Protein 2WX4 (pdb70)

InterPro domains:
  IPR010334 mRNA-decapping enzyme subunit 1 [PF06058] (7-120)
  IPR010334 mRNA-decapping enzyme subunit 1 [PTHR16290] (3-358)
  IPR011993 PH-like domain superfamily [G3DSA:2.30.29.30] (1-127)
  IPR031953 mRNA-decapping enzyme, C-terminal [PF16741] (327-364)

Foldseek 3Di:
DDDPVCPDCPHDVNCVVVCVVCVPPPCNVVVVVVVVVD/DPDDDPVRCVVVVVVCCVPVVVVVVVVVVVVVVVVCVVPVD/DDDVVVVDDDPVVVVVVVVVCCVPPPVVVVVVVVVVVCVVVVD/DQDPVNPDCPDPVNVVVVVVCCPPVPCNVVVVVVCVVVVVVVVVD/DVCVVDDDPVRVVVVVVCCLVPPVVVVVVVVVVVVVVVVVVVD/DPVVVVDDDPVVVVVVVVVCCVPVPVVVVVVVVVVVVVVVVVPPD
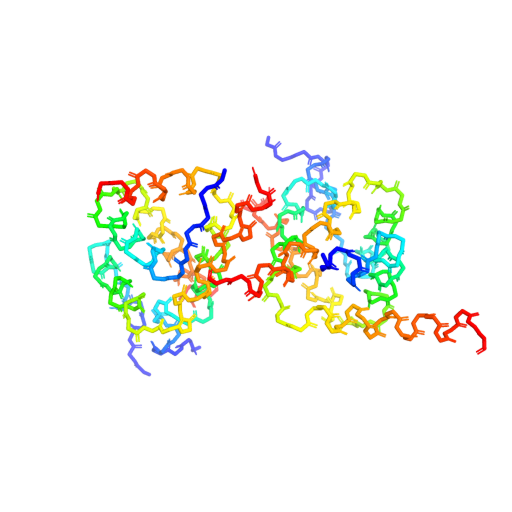
Organism: Drosophila melanogaster (NCBI:txid7227)

Radius of gyration: 19.61 Å; Cα contacts (8 Å, |Δi|>4): 240; chains: 6; bounding box: 45×50×54 Å

Nearest PDB structures (foldseek):
  2wx4-assembly1_A  TM=1.027E+00  e=1.084E-04  Drosophila melanogaster
  2wx4-assembly2_D  TM=9.823E-01  e=6.683E-04  Drosophila melanogaster
  2wx4-assembly2_D  TM=1.023E+00  e=8.448E-07  Drosophila melanogaster
  2wx4-assembly1_C  TM=1.024E+00  e=2.136E-06  Drosophila melanogaster

B-factor: mean 43.18, std 14.83, range [2.0, 128.58]

Solvent-accessible surface area: 14760 Å² total; per-residue (Å²): 111,37,130,116,58,55,10,97,6,49,21,110,53,0,12,98,27,0,3,74,33,2,6,34,21,160,98,3,20,57,58,0,30,130,7,86,132,124,160,117,70,5,48,43,87,57,0,28,104,1,0,20,86,8,4,100,90,34,170,130,3,6,77,97,0,25,158,20,1,69,92,3,2,47,79,34,38,144,150,124,87,130,28,33,117,66,80,43,81,46,107,84,0,27,138,28,0,14,138,26,3,94,93,28,180,122,1,10,54,80,0,2,46,0,2,4,4,4,23,56,53,111,92,67,125,115,66,50,15,101,6,48,27,92,41,0,15,61,10,0,15,30,15,8,21,58,18,186,93,5,25,85,50,0,64,134,4,80,116,54,8,41,67,91,135,156,199,182,49,72,129,121,22,18,73,58,100,54,0,21,100,1,0,14,54,7,5,94,84,42,175,147,3,8,80,94,0,25,140,12,2,64,92,2,2,46,92,39,42,181,138,130,32,39,115,57,72,50,81,36,110,89,0,20,140,28,0,13,141,31,3,87,84,34,178,116,3,10,56,72,0,15,107,2,2,31,33,11,22,31,10,103,120,83,143

GO terms:
  GO:0043186 P granule (C, IDA)
  GO:0045495 pole plasm (C, IDA)
  GO:0000932 P-body (C, IDA)
  GO:0005737 cytoplasm (C, IDA)
  GO:0010494 cytoplasmic stress granule (C, IDA)
  GO:0031087 deadenylation-independent decapping of nuclear-transcribed mRNA (P, IDA)
  GO:0061014 positive regulation of mRNA catabolic process (P, IDA)
  GO:0000956 nuclear-transcribed mRNA catabolic process (P, IMP)
  GO:0035195 miRNA-mediated post-transcriptional gene silencing (P, IMP)
  GO:0045451 pole plasm oskar mRNA localization (P, IMP)
  GO:0010603 regulation of cytoplasmic mRNA processing body assembly (P, IMP)
  GO:0000932 P-body (C, IPI)
  GO:0042802 identical protein binding (F, IPI)
  GO:0005515 protein binding (F, IPI)

Secondary structure (DSSP, 8-state):
---GGGGSTTSHHHHHHHHHHHHH-TTHHHHHHHHHH-/-----HHHHHHHHHHHHHH-HHHHHHHHHHHHHHHHHHH--/---GGGG---HHHHHHHHHHHHHH-HHHHHHHHHHHHHHHHH-/---GGGGSTTSHHHHHHHHHHHHH-TTHHHHHHHHHHHHHHHHT-/-HHHHS--HHHHHHHHHHHHHH-HHHHHHHHHHHHHHHHHHH-/--GGGGPPPHHHHHHHHHHHHHH-HHHHHHHHHHHHHHHHHHH--

Structure (mmCIF, N/CA/C/O backbone):
data_2WX4
#
_entry.id   2WX4
#
_cell.length_a   120.920
_cell.length_b   120.920
_cell.length_c   134.470
_cell.angle_alpha   90.00
_cell.angle_beta   90.00
_cell.angle_gamma   120.00
#
_symmetry.space_group_name_H-M   'P 61 2 2'
#
loop_
_entity.id
_entity.type
_entity.pdbx_description
1 polymer 'DECAPPING PROTEIN 1'
2 non-polymer 'SULFATE ION'
3 water water
#
loop_
_atom_site.group_PDB
_atom_site.id
_atom_site.type_symbol
_atom_site.label_atom_id
_atom_site.label_alt_id
_atom_site.label_comp_id
_atom_site.label_asym_id
_atom_site.label_entity_id
_atom_site.label_seq_id
_atom_site.pdbx_PDB_ins_code
_atom_site.Cartn_x
_atom_site.Cartn_y
_atom_site.Cartn_z
_atom_site.occupancy
_atom_site.B_iso_or_equiv
_atom_site.auth_seq_id
_atom_site.auth_comp_id
_atom_site.auth_asym_id
_atom_site.auth_atom_id
_atom_site.pdbx_PDB_model_num
ATOM 1 N N . GLY A 1 1 ? 8.273 -78.361 -7.063 1.00 71.76 321 GLY A N 1
ATOM 2 C CA . GLY A 1 1 ? 8.767 -78.129 -5.670 1.00 71.52 321 GLY A CA 1
ATOM 3 C C . GLY A 1 1 ? 9.140 -76.685 -5.324 1.00 71.26 321 GLY A C 1
ATOM 4 O O . GLY A 1 1 ? 10.316 -76.297 -5.441 1.00 71.46 321 GLY A O 1
ATOM 5 N N . PRO A 1 2 ? 8.143 -75.872 -4.906 1.00 70.67 322 PRO A N 1
ATOM 6 C CA . PRO A 1 2 ? 8.462 -74.617 -4.223 1.00 70.05 322 PRO A CA 1
ATOM 7 C C . PRO A 1 2 ? 9.138 -74.963 -2.901 1.00 69.36 322 PRO A C 1
ATOM 8 O O . PRO A 1 2 ? 8.804 -75.982 -2.298 1.00 69.62 322 PRO A O 1
ATOM 12 N N . HIS A 1 3 ? 10.084 -74.140 -2.459 1.00 68.43 323 HIS A N 1
ATOM 13 C CA . HIS A 1 3 ? 10.822 -74.416 -1.226 1.00 67.59 323 HIS A CA 1
ATOM 14 C C . HIS A 1 3 ? 10.169 -73.795 -0.016 1.00 66.03 323 HIS A C 1
ATOM 15 O O . HIS A 1 3 ? 9.437 -72.821 -0.128 1.00 65.75 323 HIS A O 1
ATOM 22 N N . MET A 1 4 ? 10.461 -74.353 1.148 1.00 64.39 324 MET A N 1
ATOM 23 C CA . MET A 1 4 ? 9.928 -73.835 2.394 1.00 63.16 324 MET A CA 1
ATOM 24 C C . MET A 1 4 ? 10.246 -72.342 2.529 1.00 61.60 324 MET A C 1
ATOM 25 O O . MET A 1 4 ? 9.457 -71.572 3.072 1.00 61.14 324 MET A O 1
ATOM 30 N N . ALA A 1 5 ? 11.403 -71.949 1.999 1.00 60.06 325 ALA A N 1
ATOM 31 C CA . ALA A 1 5 ? 11.884 -70.563 2.042 1.00 58.08 325 ALA A CA 1
ATOM 32 C C . ALA A 1 5 ? 11.125 -69.624 1.095 1.00 56.59 325 ALA A C 1
ATOM 33 O O . ALA A 1 5 ? 11.055 -68.409 1.343 1.00 56.33 325 ALA A O 1
ATOM 35 N N . ASP A 1 6 ? 10.565 -70.187 0.022 1.00 54.38 326 ASP A N 1
ATOM 36 C CA . ASP A 1 6 ? 9.802 -69.418 -0.963 1.00 52.52 326 ASP A CA 1
ATOM 37 C C . ASP A 1 6 ? 8.514 -68.807 -0.411 1.00 50.85 326 ASP A C 1
ATOM 38 O O . ASP A 1 6 ? 7.949 -67.904 -1.017 1.00 50.54 326 ASP A O 1
ATOM 43 N N . LEU A 1 7 ? 8.054 -69.305 0.732 1.00 48.79 327 LEU A N 1
ATOM 44 C CA . LEU A 1 7 ? 6.799 -68.858 1.319 1.00 46.94 327 LEU A CA 1
ATOM 45 C C . LEU A 1 7 ? 6.949 -67.821 2.435 1.00 45.92 327 LEU A C 1
ATOM 46 O O . LEU A 1 7 ? 5.971 -67.429 3.076 1.00 45.91 327 LEU A O 1
ATOM 51 N N . LEU A 1 8 ? 8.179 -67.377 2.648 1.00 44.60 328 LEU A N 1
ATOM 52 C CA . LEU A 1 8 ? 8.466 -66.292 3.556 1.00 43.56 328 LEU A CA 1
ATOM 53 C C . LEU A 1 8 ? 8.056 -64.983 2.916 1.00 43.18 328 LEU A C 1
ATOM 54 O O . LEU A 1 8 ? 8.281 -64.777 1.724 1.00 43.16 328 LEU A O 1
ATOM 59 N N . LEU A 1 9 ? 7.466 -64.096 3.711 1.00 42.50 329 LEU A N 1
ATOM 60 C CA . LEU A 1 9 ? 6.930 -62.824 3.215 1.00 42.11 329 LEU A CA 1
ATOM 61 C C . LEU A 1 9 ? 7.959 -61.937 2.522 1.00 41.87 329 LEU A C 1
ATOM 62 O O . LEU A 1 9 ? 7.593 -61.004 1.795 1.00 41.71 329 LEU A O 1
ATOM 67 N N . ASN A 1 10 ? 9.241 -62.208 2.767 1.00 41.35 330 ASN A N 1
ATOM 68 C CA . ASN A 1 10 ? 10.308 -61.380 2.218 1.00 40.88 330 ASN A CA 1
ATOM 69 C C . ASN A 1 10 ? 10.997 -62.005 1.011 1.00 40.81 330 ASN A C 1
ATOM 70 O O . ASN A 1 10 ? 11.990 -61.491 0.515 1.00 40.35 330 ASN A O 1
ATOM 75 N N . SER A 1 11 ? 10.445 -63.114 0.531 1.00 41.27 331 SER A N 1
ATOM 76 C CA . SER A 1 11 ? 10.916 -63.739 -0.699 1.00 41.67 331 SER A CA 1
ATOM 77 C C . SER A 1 11 ? 10.583 -62.847 -1.894 1.00 41.55 331 SER A C 1
ATOM 78 O O . SER A 1 11 ? 9.752 -61.936 -1.776 1.00 41.82 331 SER A O 1
ATOM 81 N N . THR A 1 12 ? 11.200 -63.131 -3.043 1.00 41.43 332 THR A N 1
ATOM 82 C CA . THR A 1 12 ? 10.979 -62.349 -4.271 1.00 41.27 332 THR A CA 1
ATOM 83 C C . THR A 1 12 ? 9.503 -62.164 -4.607 1.00 41.07 332 THR A C 1
ATOM 84 O O . THR A 1 12 ? 9.042 -61.034 -4.741 1.00 41.03 332 THR A O 1
ATOM 88 N N . GLN A 1 13 ? 8.768 -63.267 -4.742 1.00 41.15 333 GLN A N 1
ATOM 89 C CA . GLN A 1 13 ? 7.416 -63.182 -5.260 1.00 41.35 333 GLN A CA 1
ATOM 90 C C . GLN A 1 13 ? 6.559 -62.237 -4.435 1.00 40.21 333 GLN A C 1
ATOM 91 O O . GLN A 1 13 ? 5.767 -61.469 -4.993 1.00 40.19 333 GLN A O 1
ATOM 97 N N . PHE A 1 14 ? 6.719 -62.275 -3.115 1.00 38.88 334 PHE A N 1
ATOM 98 C CA . PHE A 1 14 ? 5.844 -61.476 -2.260 1.00 37.62 334 PHE A CA 1
ATOM 99 C C . PHE A 1 14 ? 6.188 -59.982 -2.240 1.00 37.12 334 PHE A C 1
ATOM 100 O O . PHE A 1 14 ? 5.299 -59.137 -2.356 1.00 36.89 334 PHE A O 1
ATOM 108 N N . VAL A 1 15 ? 7.476 -59.676 -2.115 1.00 36.16 335 VAL A N 1
ATOM 109 C CA . VAL A 1 15 ? 7.975 -58.316 -2.209 1.00 35.55 335 VAL A CA 1
ATOM 110 C C . VAL A 1 15 ? 7.451 -57.708 -3.505 1.00 35.03 335 VAL A C 1
ATOM 111 O O . VAL A 1 15 ? 6.903 -56.602 -3.539 1.00 34.81 335 VAL A O 1
ATOM 115 N N . GLN A 1 16 ? 7.573 -58.475 -4.568 1.00 34.67 336 GLN A N 1
ATOM 116 C CA . GLN A 1 16 ? 7.012 -58.089 -5.840 1.00 34.87 336 GLN A CA 1
ATOM 117 C C . GLN A 1 16 ? 5.502 -57.813 -5.746 1.00 33.67 336 GLN A C 1
ATOM 118 O O . GLN A 1 16 ? 5.003 -56.813 -6.270 1.00 33.77 336 GLN A O 1
ATOM 124 N N . ALA A 1 17 ? 4.792 -58.698 -5.059 1.00 32.19 337 ALA A N 1
ATOM 125 C CA . ALA A 1 17 ? 3.358 -58.585 -4.919 1.00 31.05 337 ALA A CA 1
ATOM 126 C C . ALA A 1 17 ? 2.977 -57.337 -4.126 1.00 30.35 337 ALA A C 1
ATOM 127 O O . ALA A 1 17 ? 2.077 -56.596 -4.519 1.00 29.66 337 ALA A O 1
ATOM 129 N N . PHE A 1 18 ? 3.682 -57.125 -3.015 1.00 29.89 338 PHE A N 1
ATOM 130 C CA . PHE A 1 18 ? 3.461 -55.993 -2.138 1.00 29.75 338 PHE A CA 1
ATOM 131 C C . PHE A 1 18 ? 3.881 -54.685 -2.795 1.00 30.07 338 PHE A C 1
ATOM 132 O O . PHE A 1 18 ? 3.092 -53.717 -2.828 1.00 29.99 338 PHE A O 1
ATOM 140 N N . THR A 1 19 ? 5.117 -54.628 -3.300 1.00 29.44 339 THR A N 1
ATOM 141 C CA . THR A 1 19 ? 5.555 -53.360 -3.894 1.00 29.35 339 THR A CA 1
ATOM 142 C C . THR A 1 19 ? 4.621 -52.990 -5.043 1.00 29.76 339 THR A C 1
ATOM 143 O O . THR A 1 19 ? 4.239 -51.840 -5.186 1.00 29.22 339 THR A O 1
ATOM 147 N N . TYR A 1 20 ? 4.217 -53.975 -5.831 1.00 30.58 340 TYR A N 1
ATOM 148 C CA . TYR A 1 20 ? 3.288 -53.670 -6.895 1.00 32.25 340 TYR A CA 1
ATOM 149 C C . TYR A 1 20 ? 2.026 -53.039 -6.278 1.00 33.09 340 TYR A C 1
ATOM 150 O O . TYR A 1 20 ? 1.572 -51.973 -6.714 1.00 32.76 340 TYR A O 1
ATOM 159 N N . LEU A 1 21 ? 1.500 -53.690 -5.242 1.00 34.14 341 LEU A N 1
ATOM 160 C CA . LEU A 1 21 ? 0.306 -53.231 -4.569 1.00 35.18 341 LEU A CA 1
ATOM 161 C C . LEU A 1 21 ? 0.472 -51.788 -4.084 1.00 36.42 341 LEU A C 1
ATOM 162 O O . LEU A 1 21 ? -0.296 -50.913 -4.461 1.00 36.85 341 LEU A O 1
ATOM 167 N N . ILE A 1 22 ? 1.501 -51.546 -3.281 1.00 37.76 342 ILE A N 1
ATOM 168 C CA . ILE A 1 22 ? 1.765 -50.230 -2.705 1.00 39.11 342 ILE A CA 1
ATOM 169 C C . ILE A 1 22 ? 1.928 -49.184 -3.792 1.00 40.47 342 ILE A C 1
ATOM 170 O O . ILE A 1 22 ? 1.237 -48.172 -3.798 1.00 41.06 342 ILE A O 1
ATOM 175 N N . GLN A 1 23 ? 2.830 -49.450 -4.723 1.00 42.20 343 GLN A N 1
ATOM 176 C CA . GLN A 1 23 ? 3.120 -48.532 -5.824 1.00 43.78 343 GLN A CA 1
ATOM 177 C C . GLN A 1 23 ? 1.900 -48.103 -6.635 1.00 45.26 343 GLN A C 1
ATOM 178 O O . GLN A 1 23 ? 1.901 -47.023 -7.214 1.00 45.00 343 GLN A O 1
ATOM 184 N N . ASN A 1 24 ? 0.874 -48.949 -6.663 1.00 47.57 344 ASN A N 1
ATOM 185 C CA . ASN A 1 24 ? -0.288 -48.733 -7.511 1.00 50.31 344 ASN A CA 1
ATOM 186 C C . ASN A 1 24 ? -1.581 -48.354 -6.796 1.00 52.17 344 ASN A C 1
ATOM 187 O O . ASN A 1 24 ? -2.502 -47.837 -7.420 1.00 52.26 344 ASN A O 1
ATOM 192 N N . ASP A 1 25 ? -1.656 -48.614 -5.495 1.00 54.76 345 ASP A N 1
ATOM 193 C CA . ASP A 1 25 ? -2.830 -48.243 -4.698 1.00 57.33 345 ASP A CA 1
ATOM 194 C C . ASP A 1 25 ? -2.831 -46.739 -4.389 1.00 58.54 345 ASP A C 1
ATOM 195 O O . ASP A 1 25 ? -2.073 -46.261 -3.547 1.00 58.39 345 ASP A O 1
ATOM 200 N N . LYS A 1 26 ? -3.694 -46.010 -5.100 1.00 60.68 346 LYS A N 1
ATOM 201 C CA . LYS A 1 26 ? -3.766 -44.534 -5.042 1.00 62.84 346 LYS A CA 1
ATOM 202 C C . LYS A 1 26 ? -3.953 -43.987 -3.634 1.00 63.60 346 LYS A C 1
ATOM 203 O O . LYS A 1 26 ? -3.332 -43.000 -3.255 1.00 63.99 346 LYS A O 1
ATOM 209 N N . GLU A 1 27 ? -4.805 -44.646 -2.862 1.00 64.70 347 GLU A N 1
ATOM 210 C CA . GLU A 1 27 ? -5.104 -44.205 -1.517 1.00 65.62 347 GLU A CA 1
ATOM 211 C C . GLU A 1 27 ? -4.007 -44.512 -0.500 1.00 65.59 347 GLU A C 1
ATOM 212 O O . GLU A 1 27 ? -3.957 -43.887 0.562 1.00 65.77 347 GLU A O 1
ATOM 218 N N . PHE A 1 28 ? -3.127 -45.454 -0.830 1.00 65.52 348 PHE A N 1
ATOM 219 C CA . PHE A 1 28 ? -2.110 -45.926 0.110 1.00 65.34 348 PHE A CA 1
ATOM 220 C C . PHE A 1 28 ? -1.333 -44.828 0.824 1.00 65.85 348 PHE A C 1
ATOM 221 O O . PHE A 1 28 ? -1.165 -44.895 2.039 1.00 65.96 348 PHE A O 1
ATOM 229 N N . ALA A 1 29 ? -0.839 -43.842 0.072 1.00 66.31 349 ALA A N 1
ATOM 230 C CA . ALA A 1 29 ? 0.014 -42.789 0.637 1.00 66.70 349 ALA A CA 1
ATOM 231 C C . ALA A 1 29 ? -0.722 -41.896 1.629 1.00 67.07 349 ALA A C 1
ATOM 232 O O . ALA A 1 29 ? -0.162 -41.519 2.658 1.00 67.17 349 ALA A O 1
ATOM 234 N N . ASN A 1 30 ? -1.973 -41.561 1.322 1.00 67.43 350 ASN A N 1
ATOM 235 C CA . ASN A 1 30 ? -2.795 -40.802 2.258 1.00 67.93 350 ASN A CA 1
ATOM 236 C C . ASN A 1 30 ? -2.957 -41.608 3.534 1.00 67.85 350 ASN A C 1
ATOM 237 O O . ASN A 1 30 ? -2.557 -41.156 4.610 1.00 68.04 350 ASN A O 1
ATOM 242 N N . LYS A 1 31 ? -3.498 -42.820 3.394 1.00 67.76 351 LYS A N 1
ATOM 243 C CA . LYS A 1 31 ? -3.594 -43.776 4.499 1.00 67.58 351 LYS A CA 1
ATOM 244 C C . LYS A 1 31 ? -2.295 -43.839 5.292 1.00 67.50 351 LYS A C 1
ATOM 245 O O . LYS A 1 31 ? -2.315 -44.005 6.499 1.00 67.67 351 LYS A O 1
ATOM 251 N N . LEU A 1 32 ? -1.168 -43.677 4.617 1.00 67.58 352 LEU A N 1
ATOM 252 C CA . LEU A 1 32 ? 0.116 -43.817 5.277 1.00 67.94 352 LEU A CA 1
ATOM 253 C C . LEU A 1 32 ? 0.527 -42.569 6.050 1.00 68.59 352 LEU A C 1
ATOM 254 O O . LEU A 1 32 ? 1.046 -42.672 7.164 1.00 68.30 352 LEU A O 1
ATOM 259 N N . HIS A 1 33 ? 0.305 -41.403 5.445 1.00 69.69 353 HIS A N 1
ATOM 260 C CA . HIS A 1 33 ? 0.605 -40.117 6.070 1.00 70.68 353 HIS A CA 1
ATOM 261 C C . HIS A 1 33 ? -0.310 -39.870 7.263 1.00 71.70 353 HIS A C 1
ATOM 262 O O . HIS A 1 33 ? 0.166 -39.588 8.371 1.00 71.62 353 HIS A O 1
ATOM 269 N N . LYS A 1 34 ? -1.619 -40.010 7.036 1.00 72.99 354 LYS A N 1
ATOM 270 C CA . LYS A 1 34 ? -2.624 -39.945 8.103 1.00 74.34 354 LYS A CA 1
ATOM 271 C C . LYS A 1 34 ? -2.277 -40.839 9.294 1.00 74.92 354 LYS A C 1
ATOM 272 O O . LYS A 1 34 ? -2.773 -40.623 10.404 1.00 75.46 354 LYS A O 1
ATOM 278 N N . ALA A 1 35 ? -1.418 -41.828 9.066 1.00 75.32 355 ALA A N 1
ATOM 279 C CA . ALA A 1 35 ? -1.065 -42.788 10.099 1.00 75.91 355 ALA A CA 1
ATOM 280 C C . ALA A 1 35 ? 0.224 -42.432 10.826 1.00 76.49 355 ALA A C 1
ATOM 281 O O . ALA A 1 35 ? 0.543 -43.030 11.857 1.00 76.60 355 ALA A O 1
ATOM 283 N N . TYR A 1 36 ? 0.972 -41.472 10.288 1.00 77.10 356 TYR A N 1
ATOM 284 C CA . TYR A 1 36 ? 2.180 -40.992 10.963 1.00 77.62 356 TYR A CA 1
ATOM 285 C C . TYR A 1 36 ? 1.739 -40.064 12.091 1.00 77.82 356 TYR A C 1
ATOM 286 O O . TYR A 1 36 ? 2.214 -40.185 13.230 1.00 77.66 356 TYR A O 1
ATOM 295 N N . LEU A 1 37 ? 0.810 -39.163 11.749 1.00 78.01 357 LEU A N 1
ATOM 296 C CA . LEU A 1 37 ? 0.090 -38.313 12.699 1.00 78.11 357 LEU A CA 1
ATOM 297 C C . LEU A 1 37 ? -0.384 -39.086 13.943 1.00 78.20 357 LEU A C 1
ATOM 298 O O . LEU A 1 37 ? -0.078 -38.688 15.066 1.00 78.13 357 LEU A O 1
ATOM 303 N N . ASN A 1 38 ? -1.107 -40.192 13.729 1.00 78.29 358 ASN A N 1
ATOM 304 C CA . ASN A 1 38 ? -1.674 -41.012 14.820 1.00 78.31 358 ASN A CA 1
ATOM 305 C C . ASN A 1 38 ? -0.848 -42.260 15.175 1.00 77.99 358 ASN A C 1
ATOM 306 O O . ASN A 1 38 ? 0.333 -42.174 15.520 1.00 77.66 358 ASN A O 1
ATOM 311 N N . ASP B 1 6 ? 3.188 -32.421 -0.523 1.00 77.33 326 ASP B N 1
ATOM 312 C CA . ASP B 1 6 ? 3.778 -33.779 -0.354 1.00 77.37 326 ASP B CA 1
ATOM 313 C C . ASP B 1 6 ? 4.703 -33.833 0.863 1.00 76.92 326 ASP B C 1
ATOM 314 O O . ASP B 1 6 ? 5.673 -33.065 0.943 1.00 77.17 326 ASP B O 1
ATOM 319 N N . LEU B 1 7 ? 4.407 -34.724 1.813 1.00 75.88 327 LEU B N 1
ATOM 320 C CA . LEU B 1 7 ? 5.308 -34.904 2.955 1.00 74.64 327 LEU B CA 1
ATOM 321 C C . LEU B 1 7 ? 6.563 -35.671 2.512 1.00 73.51 327 LEU B C 1
ATOM 322 O O . LEU B 1 7 ? 7.675 -35.128 2.568 1.00 73.56 327 LEU B O 1
ATOM 327 N N . LEU B 1 8 ? 6.361 -36.906 2.038 1.00 71.72 328 LEU B N 1
ATOM 328 C CA . LEU B 1 8 ? 7.446 -37.827 1.659 1.00 69.91 328 LEU B CA 1
ATOM 329 C C . LEU B 1 8 ? 8.319 -38.302 2.830 1.00 68.25 328 LEU B C 1
ATOM 330 O O . LEU B 1 8 ? 9.448 -37.813 3.035 1.00 67.98 328 LEU B O 1
ATOM 335 N N . LEU B 1 9 ? 7.796 -39.293 3.561 1.00 66.31 329 LEU B N 1
ATOM 336 C CA . LEU B 1 9 ? 8.493 -39.869 4.708 1.00 64.78 329 LEU B CA 1
ATOM 337 C C . LEU B 1 9 ? 9.856 -40.454 4.365 1.00 63.59 329 LEU B C 1
ATOM 338 O O . LEU B 1 9 ? 10.070 -40.906 3.249 1.00 63.65 329 LEU B O 1
ATOM 343 N N . ASN B 1 10 ? 10.780 -40.447 5.319 1.00 62.04 330 ASN B N 1
ATOM 344 C CA . ASN B 1 10 ? 11.994 -41.235 5.147 1.00 61.08 330 ASN B CA 1
ATOM 345 C C . ASN B 1 10 ? 11.801 -42.654 5.683 1.00 60.15 330 ASN B C 1
ATOM 346 O O . ASN B 1 10 ? 10.782 -42.939 6.300 1.00 59.59 330 ASN B O 1
ATOM 351 N N . SER B 1 11 ? 12.784 -43.529 5.458 1.00 59.35 331 SER B N 1
ATOM 352 C CA . SER B 1 11 ? 12.636 -44.966 5.753 1.00 58.72 331 SER B CA 1
ATOM 353 C C . SER B 1 11 ? 12.456 -45.288 7.233 1.00 58.04 331 SER B C 1
ATOM 354 O O . SER B 1 11 ? 11.796 -46.262 7.586 1.00 58.12 331 SER B O 1
ATOM 357 N N . THR B 1 12 ? 13.030 -44.462 8.094 1.00 57.12 332 THR B N 1
ATOM 358 C CA . THR B 1 12 ? 12.676 -44.505 9.503 1.00 56.02 332 THR B CA 1
ATOM 359 C C . THR B 1 12 ? 11.195 -44.130 9.735 1.00 54.87 332 THR B C 1
ATOM 360 O O . THR B 1 12 ? 10.460 -44.855 10.407 1.00 54.63 332 THR B O 1
ATOM 364 N N . GLN B 1 13 ? 10.752 -43.021 9.155 1.00 53.50 333 GLN B N 1
ATOM 365 C CA . GLN B 1 13 ? 9.370 -42.576 9.363 1.00 52.28 333 GLN B CA 1
ATOM 366 C C . GLN B 1 13 ? 8.351 -43.536 8.746 1.00 50.90 333 GLN B C 1
ATOM 367 O O . GLN B 1 13 ? 7.293 -43.779 9.325 1.00 50.95 333 GLN B O 1
ATOM 373 N N . PHE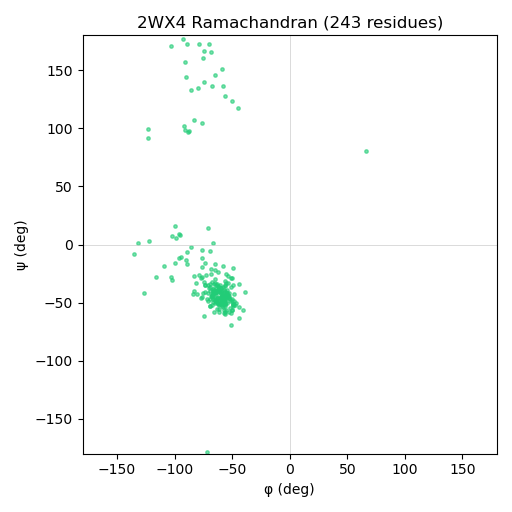 B 1 14 ? 8.694 -44.070 7.572 1.00 49.18 334 PHE B N 1
ATOM 374 C CA . PHE B 1 14 ? 7.861 -45.007 6.816 1.00 46.74 334 PHE B CA 1
ATOM 375 C C . PHE B 1 14 ? 7.638 -46.308 7.591 1.00 46.34 334 PHE B C 1
ATOM 376 O O . PHE B 1 14 ? 6.509 -46.783 7.665 1.00 46.00 334 PHE B O 1
ATOM 384 N N . VAL B 1 15 ? 8.695 -46.875 8.175 1.00 45.72 335 VAL B N 1
ATOM 385 C CA . VAL B 1 15 ? 8.545 -48.123 8.926 1.00 45.42 335 VAL B CA 1
ATOM 386 C C . VAL B 1 15 ? 7.540 -47.935 10.047 1.00 45.96 335 VAL B C 1
ATOM 387 O O . VAL B 1 15 ? 6.617 -48.727 10.183 1.00 46.45 335 VAL B O 1
ATOM 391 N N . GLN B 1 16 ? 7.698 -46.856 10.811 1.00 46.66 336 GLN B N 1
ATOM 392 C CA . GLN B 1 16 ? 6.794 -46.518 11.903 1.00 47.04 336 GLN B CA 1
ATOM 393 C C . GLN B 1 16 ? 5.371 -46.371 11.415 1.00 46.27 336 GLN B C 1
ATOM 394 O O . GLN B 1 16 ? 4.451 -46.920 12.017 1.00 46.66 336 GLN B O 1
ATOM 400 N N . ALA B 1 17 ? 5.188 -45.620 10.336 1.00 45.48 337 ALA B N 1
ATOM 401 C CA . ALA B 1 17 ? 3.858 -45.409 9.781 1.00 45.00 337 ALA B CA 1
ATOM 402 C C . ALA B 1 17 ? 3.262 -46.719 9.278 1.00 44.73 337 ALA B C 1
ATOM 403 O O . ALA B 1 17 ? 2.088 -47.006 9.545 1.00 44.94 337 ALA B O 1
ATOM 405 N N . PHE B 1 18 ? 4.071 -47.517 8.579 1.00 44.11 338 PHE B N 1
ATOM 406 C CA . PHE B 1 18 ? 3.586 -48.750 7.966 1.00 43.67 338 PHE B CA 1
ATOM 407 C C . PHE B 1 18 ? 3.196 -49.715 9.077 1.00 43.96 338 PHE B C 1
ATOM 408 O O . PHE B 1 18 ? 2.079 -50.255 9.067 1.00 43.64 338 PHE B O 1
ATOM 416 N N . THR B 1 19 ? 4.105 -49.899 10.042 1.00 43.93 339 THR B N 1
ATOM 417 C CA . THR B 1 19 ? 3.840 -50.726 11.212 1.00 44.34 339 THR B CA 1
ATOM 418 C C . THR B 1 19 ? 2.530 -50.331 11.851 1.00 44.91 339 THR B C 1
ATOM 419 O O . THR B 1 19 ? 1.716 -51.193 12.186 1.00 45.22 339 THR B O 1
ATOM 423 N N . TYR B 1 20 ? 2.326 -49.027 12.028 1.00 45.37 340 TYR B N 1
ATOM 424 C CA . TYR B 1 20 ? 1.095 -48.571 12.632 1.00 45.69 340 TYR B CA 1
ATOM 425 C C . TYR B 1 20 ? -0.081 -48.901 11.732 1.00 45.48 340 TYR B C 1
ATOM 426 O O . TYR B 1 20 ? -1.034 -49.516 12.189 1.00 45.73 340 TYR B O 1
ATOM 435 N N . LEU B 1 21 ? 0.007 -48.545 10.453 1.00 45.62 341 LEU B N 1
ATOM 436 C CA . LEU B 1 21 ? -1.082 -48.799 9.500 1.00 45.67 341 LEU B CA 1
ATOM 437 C C . LEU B 1 21 ? -1.576 -50.252 9.545 1.00 45.93 341 LEU B C 1
ATOM 438 O O . LEU B 1 21 ? -2.757 -50.516 9.796 1.00 45.77 341 LEU B O 1
ATOM 443 N N . ILE B 1 22 ? -0.652 -51.185 9.336 1.00 46.25 342 ILE B N 1
ATOM 444 C CA . ILE B 1 22 ? -0.983 -52.591 9.164 1.00 46.62 342 ILE B CA 1
ATOM 445 C C . ILE B 1 22 ? -1.583 -53.162 10.436 1.00 47.45 342 ILE B C 1
ATOM 446 O O . ILE B 1 22 ? -2.300 -54.165 10.405 1.00 47.34 342 ILE B O 1
ATOM 451 N N . GLN B 1 23 ? -1.306 -52.504 11.556 1.00 48.44 343 GLN B N 1
ATOM 452 C CA . GLN B 1 23 ? -1.806 -52.972 12.839 1.00 49.43 343 GLN B CA 1
ATOM 453 C C . GLN B 1 23 ? -3.162 -52.407 13.223 1.00 50.06 343 GLN B C 1
ATOM 454 O O . GLN B 1 23 ? -3.800 -52.922 14.130 1.00 50.22 343 GLN B O 1
ATOM 460 N N . ASN B 1 24 ? -3.614 -51.377 12.518 1.00 50.82 344 ASN B N 1
ATOM 461 C CA . ASN B 1 24 ? -4.795 -50.654 12.937 1.00 51.88 344 ASN B CA 1
ATOM 462 C C . ASN B 1 24 ? -5.860 -50.534 11.870 1.00 52.59 344 ASN B C 1
ATOM 463 O O . ASN B 1 24 ? -7.048 -50.651 12.152 1.00 53.15 344 ASN B O 1
ATOM 468 N N . ASP B 1 25 ? -5.437 -50.269 10.642 1.00 53.39 345 ASP B N 1
ATOM 469 C CA . ASP B 1 25 ? -6.357 -50.230 9.522 1.00 53.69 345 ASP B CA 1
ATOM 470 C C . ASP B 1 25 ? -6.560 -51.665 9.030 1.00 54.18 345 ASP B C 1
ATOM 471 O O . ASP B 1 25 ? -5.660 -52.264 8.429 1.00 53.86 345 ASP B O 1
ATOM 476 N N . LYS B 1 26 ? -7.733 -52.224 9.314 1.00 54.94 346 LYS B N 1
ATOM 477 C CA . LYS B 1 26 ? -8.015 -53.612 8.933 1.00 55.83 346 LYS B CA 1
ATOM 478 C C . LYS B 1 26 ? -8.247 -53.771 7.438 1.00 55.46 346 LYS B C 1
ATOM 479 O O . LYS B 1 26 ? -7.871 -54.785 6.854 1.00 55.36 346 LYS B O 1
ATOM 485 N N . GLU B 1 27 ? -8.868 -52.765 6.829 1.00 55.18 347 GLU B N 1
ATOM 486 C CA . GLU B 1 27 ? -9.080 -52.746 5.385 1.00 55.07 347 GLU B CA 1
ATOM 487 C C . GLU B 1 27 ? -7.746 -52.930 4.641 1.00 54.03 347 GLU B C 1
ATOM 488 O O . GLU B 1 27 ? -7.630 -53.805 3.769 1.00 54.15 347 GLU B O 1
ATOM 494 N N . PHE B 1 28 ? -6.742 -52.136 5.015 1.00 52.51 348 PHE B N 1
ATOM 495 C CA . PHE B 1 28 ? -5.420 -52.212 4.390 1.00 51.02 348 PHE B CA 1
ATOM 496 C C . PHE B 1 28 ? -4.648 -53.512 4.665 1.00 49.69 348 PHE B C 1
ATOM 497 O O . PHE B 1 28 ? -4.045 -54.076 3.758 1.00 49.61 348 PHE B O 1
ATOM 505 N N . ALA B 1 29 ? -4.655 -53.974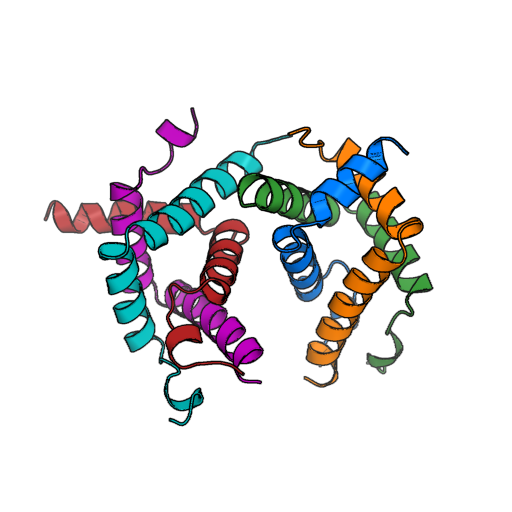 5.910 1.00 47.95 349 ALA B N 1
ATOM 506 C CA . ALA B 1 29 ? -3.997 -55.220 6.251 1.00 46.33 349 ALA B CA 1
ATOM 507 C C . ALA B 1 29 ? -4.542 -56.359 5.407 1.00 45.63 349 ALA B C 1
ATOM 508 O O . ALA B 1 29 ? -3.785 -57.211 4.929 1.00 45.61 349 ALA B O 1
ATOM 510 N N . ASN B 1 30 ? -5.859 -56.365 5.208 1.00 44.63 350 ASN B N 1
ATOM 511 C CA . ASN B 1 30 ? -6.509 -57.456 4.485 1.00 43.42 350 ASN B CA 1
ATOM 512 C C . ASN B 1 30 ? -6.161 -57.402 3.009 1.00 42.31 350 ASN B C 1
ATOM 513 O O . ASN B 1 30 ? -5.986 -58.435 2.361 1.00 41.95 350 ASN B O 1
ATOM 518 N N . LYS B 1 31 ? -6.018 -56.182 2.502 1.00 41.03 351 LYS B N 1
ATOM 519 C CA . LYS B 1 31 ? -5.588 -55.956 1.134 1.00 39.93 351 LYS B CA 1
ATOM 520 C C . LYS B 1 31 ? -4.217 -56.596 0.914 1.00 38.94 351 LYS B C 1
ATOM 521 O O . LYS B 1 31 ? -4.047 -57.392 -0.001 1.00 38.73 351 LYS B O 1
ATOM 527 N N . LEU B 1 32 ? -3.253 -56.269 1.772 1.00 37.63 352 LEU B N 1
ATOM 528 C CA . LEU B 1 32 ? -1.965 -56.928 1.753 1.00 36.44 352 LEU B CA 1
ATOM 529 C C . LEU B 1 32 ? -2.098 -58.437 1.924 1.00 35.66 352 LEU B C 1
ATOM 530 O O . LEU B 1 32 ? -1.378 -59.208 1.286 1.00 35.59 352 LEU B O 1
ATOM 535 N N . HIS B 1 33 ? -3.011 -58.865 2.787 1.00 34.47 353 HIS B N 1
ATOM 536 C CA . HIS B 1 33 ? -3.167 -60.290 3.038 1.00 33.33 353 HIS B CA 1
ATOM 537 C C . HIS B 1 33 ? -3.682 -61.024 1.803 1.00 32.79 353 HIS B C 1
ATOM 538 O O . HIS B 1 33 ? -3.228 -62.120 1.503 1.00 32.17 353 HIS B O 1
ATOM 545 N N . LYS B 1 34 ? -4.621 -60.406 1.090 1.00 32.59 354 LYS B N 1
ATOM 546 C CA . LYS B 1 34 ? -5.115 -60.926 -0.190 1.00 32.79 354 LYS B CA 1
ATOM 547 C C . LYS B 1 34 ? -3.990 -60.994 -1.238 1.00 32.05 354 LYS B C 1
ATOM 548 O O . LYS B 1 34 ? -3.785 -62.044 -1.852 1.00 32.14 354 LYS B O 1
ATOM 554 N N . ALA B 1 35 ? -3.250 -59.895 -1.417 1.00 31.14 355 ALA B N 1
ATOM 555 C CA . ALA B 1 35 ? -2.012 -59.921 -2.199 1.00 30.71 355 ALA B CA 1
ATOM 556 C C . ALA B 1 35 ? -1.226 -61.191 -1.895 1.00 30.79 355 ALA B C 1
ATOM 557 O O . ALA B 1 35 ? -0.926 -61.965 -2.798 1.00 31.00 355 ALA B O 1
ATOM 559 N N . TYR B 1 36 ? -0.928 -61.399 -0.614 1.00 31.19 356 TYR B N 1
ATOM 560 C CA . TYR B 1 36 ? -0.185 -62.564 -0.119 1.00 31.67 356 TYR B CA 1
ATOM 561 C C . TYR B 1 36 ? -0.817 -63.914 -0.475 1.00 32.30 356 TYR B C 1
ATOM 562 O O . TYR B 1 36 ? -0.135 -64.808 -0.942 1.00 32.04 356 TYR B O 1
ATOM 571 N N . LEU B 1 37 ? -2.116 -64.059 -0.236 1.00 33.59 357 LEU B N 1
ATOM 572 C CA . LEU B 1 37 ? -2.838 -65.280 -0.605 1.00 34.53 357 LEU B CA 1
ATOM 573 C C . LEU B 1 37 ? -2.740 -65.567 -2.087 1.00 35.28 357 LEU B C 1
ATOM 574 O O . LEU B 1 37 ? -2.512 -66.708 -2.495 1.00 35.30 357 LEU B O 1
ATOM 579 N N . ASN B 1 38 ? -2.917 -64.521 -2.889 1.00 36.32 358 ASN B N 1
ATOM 580 C CA . ASN B 1 38 ? -2.815 -64.662 -4.322 1.00 37.43 358 ASN B CA 1
ATOM 581 C C . ASN B 1 38 ? -1.435 -65.152 -4.757 1.00 37.22 358 ASN B C 1
ATOM 582 O O . ASN B 1 38 ? -1.326 -66.005 -5.626 1.00 37.18 358 ASN B O 1
ATOM 587 N N . GLY B 1 39 ? -0.389 -64.620 -4.132 1.00 37.25 359 GLY B N 1
ATOM 588 C CA . GLY B 1 39 ? 0.966 -65.069 -4.380 1.00 37.26 359 GLY B CA 1
ATOM 589 C C . GLY B 1 39 ? 1.101 -66.524 -4.009 1.00 37.70 359 GLY B C 1
ATOM 590 O O . GLY B 1 39 ? 1.617 -67.323 -4.796 1.00 38.34 359 GLY B O 1
ATOM 591 N N . CYS B 1 40 ? 0.625 -66.860 -2.809 1.00 37.69 360 CYS B N 1
ATOM 592 C CA . CYS B 1 40 ? 0.582 -68.237 -2.297 1.00 37.46 360 CYS B CA 1
ATOM 593 C C . CYS B 1 40 ? -0.105 -69.200 -3.252 1.00 38.02 360 CYS B C 1
ATOM 594 O O . CYS B 1 40 ? 0.400 -70.307 -3.491 1.00 37.81 360 CYS B O 1
ATOM 597 N N . SER B 1 41 ? -1.243 -68.767 -3.800 1.00 38.47 361 SER B N 1
ATOM 598 C CA . SER B 1 41 ? -2.009 -69.588 -4.715 1.00 39.41 361 SER B CA 1
ATOM 599 C C . SER B 1 41 ? -1.181 -69.960 -5.932 1.00 40.22 361 SER B C 1
ATOM 600 O O . SER B 1 41 ? -1.092 -71.141 -6.276 1.00 39.91 361 SER B O 1
ATOM 603 N N . ASN B 1 42 ? -0.555 -68.956 -6.552 1.00 41.41 362 ASN B N 1
ATOM 604 C CA . ASN B 1 42 ? 0.290 -69.177 -7.723 1.00 42.84 362 ASN B CA 1
ATOM 605 C C . ASN B 1 42 ? 1.373 -70.189 -7.394 1.00 43.72 362 ASN B C 1
ATOM 606 O O . ASN B 1 42 ? 1.575 -71.160 -8.121 1.00 43.66 362 ASN B O 1
ATOM 611 N N . LEU B 1 43 ? 2.049 -69.968 -6.275 1.00 44.80 363 LEU B N 1
ATOM 612 C CA . LEU B 1 43 ? 3.125 -70.838 -5.867 1.00 46.10 363 LEU B CA 1
ATOM 613 C C . LEU B 1 43 ? 2.682 -72.270 -5.632 1.00 47.22 363 LEU B C 1
ATOM 614 O O . LEU B 1 43 ? 3.290 -73.203 -6.181 1.00 47.71 363 LEU B O 1
ATOM 619 N N . LEU B 1 44 ? 1.622 -72.439 -4.839 1.00 48.19 364 LEU B N 1
ATOM 620 C CA . LEU B 1 44 ? 1.232 -73.762 -4.350 1.00 49.17 364 LEU B CA 1
ATOM 621 C C . LEU B 1 44 ? 0.399 -74.539 -5.335 1.00 50.14 364 LEU B C 1
ATOM 622 O O . LEU B 1 44 ? 0.579 -75.738 -5.487 1.00 50.47 364 LEU B O 1
ATOM 627 N N . LEU B 1 45 ? -0.517 -73.863 -6.006 1.00 51.75 365 LEU B N 1
ATOM 628 C CA . LEU B 1 45 ? -1.386 -74.538 -6.955 1.00 53.30 365 LEU B CA 1
ATOM 629 C C . LEU B 1 45 ? -0.787 -74.393 -8.351 1.00 55.16 365 LEU B C 1
ATOM 630 O O . LEU B 1 45 ? -1.395 -74.768 -9.353 1.00 55.14 365 LEU B O 1
ATOM 635 N N . ASP B 1 46 ? 0.440 -73.861 -8.367 1.00 57.70 366 ASP B N 1
ATOM 636 C CA . ASP 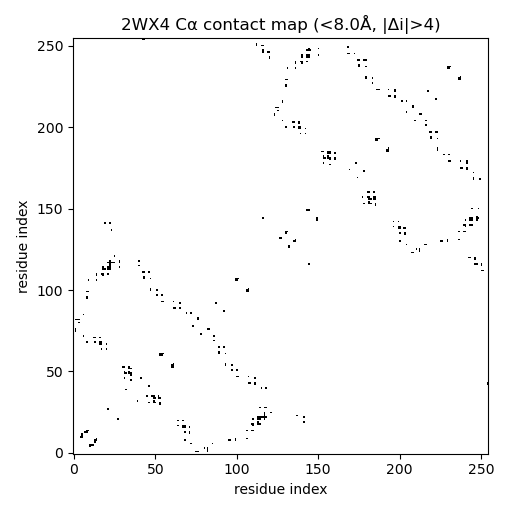B 1 46 ? 1.315 -73.704 -9.554 1.00 59.93 366 ASP B CA 1
ATOM 637 C C . ASP B 1 46 ? 0.696 -72.899 -10.719 1.00 60.63 366 ASP B C 1
ATOM 638 O O . ASP B 1 46 ? -0.211 -72.059 -10.544 1.00 60.95 366 ASP B O 1
ATOM 644 N N . GLY C 1 1 ? 9.943 -82.940 1.092 1.00 44.02 321 GLY C N 1
ATOM 645 C CA . GLY C 1 1 ? 9.853 -81.969 2.223 1.00 43.66 321 GLY C CA 1
ATOM 646 C C . GLY C 1 1 ? 8.531 -82.121 2.955 1.00 43.19 321 GLY C C 1
ATOM 647 O O . GLY C 1 1 ? 7.952 -83.225 2.977 1.00 43.82 321 GLY C O 1
ATOM 648 N N . PRO C 1 2 ? 8.060 -81.023 3.590 1.00 42.06 322 PRO C N 1
ATOM 649 C CA . PRO C 1 2 ? 6.758 -80.922 4.257 1.00 40.71 322 PRO C CA 1
ATOM 650 C C . PRO C 1 2 ? 5.693 -80.382 3.319 1.00 39.33 322 PRO C C 1
ATOM 651 O O . PRO C 1 2 ? 6.004 -80.011 2.186 1.00 39.41 322 PRO C O 1
ATOM 655 N N . HIS C 1 3 ? 4.458 -80.313 3.806 1.00 37.42 323 HIS C N 1
ATOM 656 C CA . HIS C 1 3 ? 3.319 -79.929 2.992 1.00 35.57 323 HIS C CA 1
ATOM 657 C C . HIS C 1 3 ? 3.208 -78.413 3.051 1.00 34.72 323 HIS C C 1
ATOM 658 O O . HIS C 1 3 ? 2.654 -77.858 3.979 1.00 33.77 323 HIS C O 1
ATOM 665 N N . MET C 1 4 ? 3.770 -77.773 2.025 1.00 34.40 324 MET C N 1
ATOM 666 C CA . MET C 1 4 ? 3.955 -76.324 1.922 1.00 33.83 324 MET C CA 1
ATOM 667 C C . MET C 1 4 ? 2.722 -75.514 2.234 1.00 33.08 324 MET C C 1
ATOM 668 O O . MET C 1 4 ? 2.804 -74.487 2.901 1.00 33.11 324 MET C O 1
ATOM 673 N N . ALA C 1 5 ? 1.580 -75.967 1.731 1.00 32.18 325 ALA C N 1
ATOM 674 C CA . ALA C 1 5 ? 0.309 -75.308 1.966 1.00 31.25 325 ALA C CA 1
ATOM 675 C C . ALA C 1 5 ? 0.074 -74.998 3.438 1.00 31.18 325 ALA C C 1
ATOM 676 O O . ALA C 1 5 ? -0.528 -73.979 3.756 1.00 31.72 325 ALA C O 1
ATOM 678 N N . ASP C 1 6 ? 0.548 -75.873 4.326 1.00 30.64 326 ASP C N 1
ATOM 679 C CA . ASP C 1 6 ? 0.430 -75.690 5.772 1.00 30.13 326 ASP C CA 1
ATOM 680 C C . ASP C 1 6 ? 1.236 -74.525 6.344 1.00 29.77 326 ASP C C 1
ATOM 681 O O . ASP C 1 6 ? 1.228 -74.299 7.560 1.00 29.37 326 ASP C O 1
ATOM 686 N N . LEU C 1 7 ? 1.934 -73.785 5.488 1.00 29.77 327 LEU C N 1
ATOM 687 C CA . LEU C 1 7 ? 2.660 -72.590 5.944 1.00 30.27 327 LEU C CA 1
ATOM 688 C C . LEU C 1 7 ? 1.768 -71.360 5.877 1.00 30.85 327 LEU C C 1
ATOM 689 O O . LEU C 1 7 ? 2.046 -70.332 6.493 1.00 31.35 327 LEU C O 1
ATOM 694 N N . LEU C 1 8 ? 0.682 -71.490 5.132 1.00 31.37 328 LEU C N 1
ATOM 695 C CA . LEU C 1 8 ? -0.272 -70.434 4.929 1.00 32.19 328 LEU C CA 1
ATOM 696 C C . LEU C 1 8 ? -0.621 -69.711 6.236 1.00 31.94 328 LEU C C 1
ATOM 697 O O . LEU C 1 8 ? -1.153 -70.329 7.153 1.00 32.22 328 LEU C O 1
ATOM 702 N N . LEU C 1 9 ? -0.305 -68.414 6.297 1.00 31.41 329 LEU C N 1
ATOM 703 C CA . LEU C 1 9 ? -0.581 -67.557 7.451 1.00 30.88 329 LEU C CA 1
ATOM 704 C C . LEU C 1 9 ? -1.987 -66.965 7.431 1.00 30.25 329 LEU C C 1
ATOM 705 O O . LEU C 1 9 ? -2.421 -66.441 6.419 1.00 30.33 329 LEU C O 1
ATOM 710 N N . ASN C 1 10 ? -2.692 -67.030 8.554 1.00 29.61 330 ASN C N 1
ATOM 711 C CA . ASN C 1 10 ? -3.961 -66.339 8.672 1.00 29.35 330 ASN C CA 1
ATOM 712 C C . ASN C 1 10 ? -3.694 -64.850 8.836 1.00 29.58 330 ASN C C 1
ATOM 713 O O . ASN C 1 10 ? -2.568 -64.452 9.115 1.00 29.94 330 ASN C O 1
ATOM 718 N N . SER C 1 11 ? -4.720 -64.026 8.682 1.00 29.58 331 SER C N 1
ATOM 719 C CA . SER C 1 11 ? -4.533 -62.579 8.661 1.00 29.71 331 SER C CA 1
ATOM 720 C C . SER C 1 11 ? -3.830 -62.021 9.907 1.00 30.03 331 SER C C 1
ATOM 721 O O . SER C 1 11 ? -3.075 -61.066 9.805 1.00 30.06 331 SER C O 1
ATOM 724 N N . THR C 1 12 ? -4.080 -62.611 11.075 1.00 30.38 332 THR C N 1
ATOM 725 C CA . THR C 1 12 ? -3.419 -62.171 12.297 1.00 30.38 332 THR C CA 1
ATOM 726 C C . THR C 1 12 ? -1.946 -62.563 12.316 1.00 30.71 332 THR C C 1
ATOM 727 O O . THR C 1 12 ? -1.095 -61.723 12.619 1.00 31.30 332 THR C O 1
ATOM 731 N N . GLN C 1 13 ? -1.632 -63.816 11.986 1.00 30.38 333 GLN C N 1
ATOM 732 C CA . GLN C 1 13 ? -0.236 -64.238 11.915 1.00 30.57 333 GLN C CA 1
ATOM 733 C C . GLN C 1 13 ? 0.517 -63.448 10.857 1.00 31.24 333 GLN C C 1
ATOM 734 O O . GLN C 1 13 ? 1.689 -63.123 11.012 1.00 30.92 333 GLN C O 1
ATOM 740 N N . PHE C 1 14 ? -0.186 -63.165 9.766 1.00 32.33 334 PHE C N 1
ATOM 741 C CA . PHE C 1 14 ? 0.339 -62.389 8.664 1.00 33.01 334 PHE C CA 1
ATOM 742 C C . PHE C 1 14 ? 0.806 -61.027 9.167 1.00 33.77 334 PHE C C 1
ATOM 743 O O . PHE C 1 14 ? 1.936 -60.626 8.887 1.00 34.46 334 PHE C O 1
ATOM 751 N N . VAL C 1 15 ? -0.039 -60.331 9.928 1.00 33.87 335 VAL C N 1
ATOM 752 C CA . VAL C 1 15 ? 0.325 -59.011 10.412 1.00 34.17 335 VAL C CA 1
ATOM 753 C C . VAL C 1 15 ? 1.516 -59.070 11.363 1.00 34.99 335 VAL C C 1
ATOM 754 O O . VAL C 1 15 ? 2.378 -58.195 11.322 1.00 35.31 335 VAL C O 1
ATOM 758 N N . GLN C 1 16 ? 1.580 -60.114 12.189 1.00 35.74 336 GLN C N 1
ATOM 759 C CA . GLN C 1 16 ? 2.728 -60.317 13.086 1.00 36.55 336 GLN C CA 1
ATOM 760 C C . GLN C 1 16 ? 4.026 -60.467 12.302 1.00 36.73 336 GLN C C 1
ATOM 761 O O . GLN C 1 16 ? 4.994 -59.774 12.577 1.00 37.20 336 GLN C O 1
ATOM 767 N N . ALA C 1 17 ? 4.028 -61.353 11.313 1.00 37.10 337 ALA C N 1
ATOM 768 C CA . ALA C 1 17 ? 5.237 -61.691 10.583 1.00 37.49 337 ALA C CA 1
ATOM 769 C C . ALA C 1 17 ? 5.748 -60.506 9.785 1.00 38.08 337 ALA C C 1
ATOM 770 O O . ALA C 1 17 ? 6.948 -60.256 9.722 1.00 38.09 337 ALA C O 1
ATOM 772 N N . PHE C 1 18 ? 4.816 -59.780 9.187 1.00 39.04 338 PHE C N 1
ATOM 773 C CA . PHE C 1 18 ? 5.113 -58.614 8.369 1.00 39.95 338 PHE C CA 1
ATOM 774 C C . PHE C 1 18 ? 5.819 -57.544 9.205 1.00 40.25 338 PHE C C 1
ATOM 775 O O . PHE C 1 18 ? 6.917 -57.086 8.864 1.00 40.37 338 PHE C O 1
ATOM 783 N N . THR C 1 19 ? 5.167 -57.166 10.305 1.00 40.40 339 THR C N 1
ATOM 784 C CA . THR C 1 19 ? 5.705 -56.224 11.268 1.00 40.39 339 THR C CA 1
ATOM 785 C C . THR C 1 19 ? 7.116 -56.619 11.669 1.00 40.23 339 THR C C 1
ATOM 786 O O . THR C 1 19 ? 8.016 -55.798 11.648 1.00 40.39 339 THR C O 1
ATOM 790 N N . TYR C 1 20 ? 7.316 -57.880 12.019 1.00 40.20 340 TYR C N 1
ATOM 791 C CA . TYR C 1 20 ? 8.638 -58.315 12.382 1.00 40.21 340 TYR C CA 1
ATOM 792 C C . TYR C 1 20 ? 9.620 -58.056 11.244 1.00 40.30 340 TYR C C 1
ATOM 793 O O . TYR C 1 20 ? 10.663 -57.436 11.439 1.00 39.90 340 TYR C O 1
ATOM 802 N N . LEU C 1 21 ? 9.259 -58.514 10.049 1.00 40.78 341 LEU C N 1
ATOM 803 C CA . LEU C 1 21 ? 10.133 -58.406 8.880 1.00 41.02 341 LEU C CA 1
ATOM 804 C C . LEU C 1 21 ? 10.450 -56.978 8.467 1.00 41.15 341 LEU C C 1
ATOM 805 O O . LEU C 1 21 ? 11.586 -56.678 8.093 1.00 41.07 341 LEU C O 1
ATOM 810 N N . ILE C 1 22 ? 9.462 -56.094 8.553 1.00 41.10 342 ILE C N 1
ATOM 811 C CA . ILE C 1 22 ? 9.686 -54.717 8.148 1.00 41.46 342 ILE C CA 1
ATOM 812 C C . ILE C 1 22 ? 10.538 -53.984 9.192 1.00 42.26 342 ILE C C 1
ATOM 813 O O . ILE C 1 22 ? 11.113 -52.925 8.919 1.00 42.45 342 ILE C O 1
ATOM 818 N N . GLN C 1 23 ? 10.647 -54.573 10.378 1.00 43.10 343 GLN C N 1
ATOM 819 C CA . GLN C 1 23 ? 11.332 -53.921 11.480 1.00 43.74 343 GLN C CA 1
ATOM 820 C C . GLN C 1 23 ? 12.740 -54.426 11.666 1.00 43.94 343 GLN C C 1
ATOM 821 O O . GLN C 1 23 ? 13.523 -53.789 12.333 1.00 44.00 343 GLN C O 1
ATOM 827 N N . ASN C 1 24 ? 13.065 -55.560 11.068 1.00 44.72 344 ASN C N 1
ATOM 828 C CA . ASN C 1 24 ? 14.366 -56.172 11.293 1.00 45.67 344 ASN C CA 1
ATOM 829 C C . ASN C 1 24 ? 15.046 -56.577 10.002 1.00 46.16 344 ASN C C 1
ATOM 830 O O . ASN C 1 24 ? 16.135 -57.148 10.023 1.00 46.21 344 ASN C O 1
ATOM 835 N N . ASP C 1 25 ? 14.394 -56.306 8.876 1.00 46.72 345 ASP C N 1
ATOM 836 C CA . ASP C 1 25 ? 14.972 -56.638 7.581 1.00 47.27 345 ASP C CA 1
ATOM 837 C C . ASP C 1 25 ? 15.067 -55.366 6.740 1.00 47.84 345 ASP C C 1
ATOM 838 O O . ASP C 1 25 ? 14.085 -54.914 6.152 1.00 48.04 345 ASP C O 1
ATOM 843 N N . LYS C 1 26 ? 16.265 -54.790 6.711 1.00 48.74 346 LYS C N 1
ATOM 844 C CA . LYS C 1 26 ? 16.544 -53.551 5.987 1.00 49.44 346 LYS C CA 1
ATOM 845 C C . LYS C 1 26 ? 16.208 -53.656 4.502 1.00 49.16 346 LYS C C 1
ATOM 846 O O . LYS C 1 26 ? 15.610 -52.735 3.942 1.00 49.26 346 LYS C O 1
ATOM 852 N N . GLU C 1 27 ? 16.604 -54.761 3.866 1.00 48.96 347 GLU C N 1
ATOM 853 C CA . GLU C 1 27 ? 16.333 -54.960 2.439 1.00 49.23 347 GLU C CA 1
ATOM 854 C C . GLU C 1 27 ? 14.837 -54.874 2.195 1.00 48.11 347 GLU C C 1
ATOM 855 O O . GLU C 1 27 ? 14.383 -54.149 1.303 1.00 48.53 347 GLU C O 1
ATOM 861 N N . PHE C 1 28 ? 14.084 -55.596 3.021 1.00 46.52 348 PHE C N 1
ATOM 862 C CA . PHE C 1 28 ? 12.639 -55.699 2.911 1.00 44.85 348 PHE C CA 1
ATOM 863 C C . PHE C 1 28 ? 11.974 -54.351 3.058 1.00 44.22 348 PHE C C 1
ATOM 864 O O . PHE C 1 28 ? 11.101 -53.994 2.273 1.00 43.66 348 PHE C O 1
ATOM 872 N N . ALA C 1 29 ? 12.413 -53.607 4.067 1.00 43.95 349 ALA C N 1
ATOM 873 C CA . ALA C 1 29 ? 11.816 -52.331 4.422 1.00 43.68 349 ALA C CA 1
ATOM 874 C C . ALA C 1 29 ? 12.053 -51.297 3.323 1.00 43.91 349 ALA C C 1
ATOM 875 O O . ALA C 1 29 ? 11.148 -50.533 2.949 1.00 43.85 349 ALA C O 1
ATOM 877 N N . ASN C 1 30 ? 13.271 -51.308 2.788 1.00 44.18 350 ASN C N 1
ATOM 878 C CA . ASN C 1 30 ? 13.707 -50.318 1.810 1.00 44.52 350 ASN C CA 1
ATOM 879 C C . ASN C 1 30 ? 12.977 -50.496 0.470 1.00 43.79 350 ASN C C 1
ATOM 880 O O . ASN C 1 30 ? 12.583 -49.518 -0.184 1.00 43.29 350 ASN C O 1
ATOM 885 N N . LYS C 1 31 ? 12.796 -51.759 0.083 1.00 43.33 351 LYS C N 1
ATOM 886 C CA . LYS C 1 31 ? 12.004 -52.105 -1.094 1.00 42.57 351 LYS C CA 1
ATOM 887 C C . LYS C 1 31 ? 10.571 -51.605 -0.979 1.00 41.71 351 LYS C C 1
ATOM 888 O O . LYS C 1 31 ? 10.041 -51.028 -1.934 1.00 41.94 351 LYS C O 1
ATOM 894 N N . LEU C 1 32 ? 9.961 -51.788 0.190 1.00 40.56 352 LEU C N 1
ATOM 895 C CA . LEU C 1 32 ? 8.617 -51.265 0.428 1.00 39.35 352 LEU C CA 1
ATOM 896 C C . LEU C 1 32 ? 8.610 -49.744 0.432 1.00 39.07 352 LEU C C 1
ATOM 897 O O . LEU C 1 32 ? 7.668 -49.120 -0.066 1.00 38.60 352 LEU C O 1
ATOM 902 N N . HIS C 1 33 ? 9.668 -49.157 0.996 1.00 38.74 353 HIS C N 1
ATOM 903 C CA . HIS C 1 33 ? 9.821 -47.711 1.035 1.00 38.46 353 HIS C CA 1
ATOM 904 C C . HIS C 1 33 ? 9.917 -47.103 -0.360 1.00 38.75 353 HIS C C 1
ATOM 905 O O . HIS C 1 33 ? 9.176 -46.176 -0.696 1.00 38.70 353 HIS C O 1
ATOM 912 N N . LYS C 1 34 ? 10.818 -47.643 -1.176 1.00 39.05 354 LYS C N 1
ATOM 913 C CA . LYS C 1 34 ? 10.928 -47.233 -2.566 1.00 39.70 354 LYS C CA 1
ATOM 914 C C . LYS C 1 34 ? 9.653 -47.373 -3.377 1.00 39.06 354 LYS C C 1
ATOM 915 O O . LYS C 1 34 ? 9.386 -46.537 -4.240 1.00 39.23 354 LYS C O 1
ATOM 921 N N . ALA C 1 35 ? 8.863 -48.414 -3.103 1.00 38.64 355 ALA C N 1
ATOM 922 C CA . ALA C 1 35 ? 7.563 -48.571 -3.771 1.00 37.98 355 ALA C CA 1
ATOM 923 C C . ALA C 1 35 ? 6.654 -47.428 -3.388 1.00 37.56 355 ALA C C 1
ATOM 924 O O . ALA C 1 35 ? 5.860 -46.973 -4.214 1.00 37.43 355 ALA C O 1
ATOM 926 N N . TYR C 1 36 ? 6.790 -46.974 -2.137 1.00 36.98 356 TYR C N 1
ATOM 927 C CA . TYR C 1 36 ? 6.045 -45.835 -1.607 1.00 36.66 356 TYR C CA 1
ATOM 928 C C . TYR C 1 36 ? 6.399 -44.541 -2.354 1.00 36.75 356 TYR C C 1
ATOM 929 O O . TYR C 1 36 ? 5.518 -43.861 -2.910 1.00 36.11 356 TYR C O 1
ATOM 938 N N . LEU C 1 37 ? 7.691 -44.219 -2.384 1.00 36.84 357 LEU C N 1
ATOM 939 C CA . LEU C 1 37 ? 8.168 -43.034 -3.102 1.00 37.07 357 LEU C CA 1
ATOM 940 C C . LEU C 1 37 ? 7.667 -43.040 -4.545 1.00 37.25 357 LEU C C 1
ATOM 941 O O . LEU C 1 37 ? 6.947 -42.115 -4.960 1.00 36.83 357 LEU C O 1
ATOM 946 N N . ASN C 1 38 ? 8.002 -44.103 -5.278 1.00 37.47 358 ASN C N 1
ATOM 947 C CA . ASN C 1 38 ? 7.542 -44.270 -6.656 1.00 38.16 358 ASN C CA 1
ATOM 948 C C . ASN C 1 38 ? 6.048 -44.027 -6.822 1.00 39.11 358 ASN C C 1
ATOM 949 O O . ASN C 1 38 ? 5.632 -43.229 -7.660 1.00 38.83 358 ASN C O 1
ATOM 954 N N . GLY C 1 39 ? 5.255 -44.704 -6.001 1.00 40.34 359 GLY C N 1
ATOM 955 C CA . GLY C 1 39 ? 3.827 -44.464 -5.945 1.00 42.61 359 GLY C CA 1
ATOM 956 C C . GLY C 1 39 ? 3.514 -42.990 -5.823 1.00 44.26 359 GLY C C 1
ATOM 957 O O . GLY C 1 39 ? 2.747 -42.446 -6.624 1.00 43.93 359 GLY C O 1
ATOM 958 N N . CYS C 1 40 ? 4.124 -42.341 -4.830 1.00 46.24 360 CYS C N 1
ATOM 959 C CA . CYS C 1 40 ? 3.933 -40.904 -4.617 1.00 48.40 360 CYS C CA 1
ATOM 960 C C . CYS C 1 40 ? 4.163 -40.124 -5.901 1.00 49.83 360 CYS C C 1
ATOM 961 O O . CYS C 1 40 ? 3.213 -39.599 -6.491 1.00 50.52 360 CYS C O 1
ATOM 964 N N . SER C 1 41 ? 5.418 -40.082 -6.349 1.00 51.21 361 SER C N 1
ATOM 965 C CA . SER C 1 41 ? 5.771 -39.354 -7.566 1.00 52.49 361 SER C CA 1
ATOM 966 C C . SER C 1 41 ? 4.989 -39.775 -8.824 1.00 53.28 361 SER C C 1
ATOM 967 O O . SER C 1 41 ? 4.736 -38.945 -9.689 1.00 53.68 361 SER C O 1
ATOM 970 N N . ASN C 1 42 ? 4.594 -41.041 -8.923 1.00 54.31 362 ASN C N 1
ATOM 971 C CA . ASN C 1 42 ? 3.829 -41.511 -10.089 1.00 55.43 362 ASN C CA 1
ATOM 972 C C . ASN C 1 42 ? 2.364 -41.098 -10.061 1.00 56.53 362 ASN C C 1
ATOM 973 O O . ASN C 1 42 ? 1.739 -40.955 -11.115 1.00 56.68 362 ASN C O 1
ATOM 978 N N . LEU C 1 43 ? 1.818 -40.930 -8.855 1.00 57.80 363 LEU C N 1
ATOM 979 C CA . LEU C 1 43 ? 0.371 -40.779 -8.675 1.00 58.89 363 LEU C CA 1
ATOM 980 C C . LEU C 1 43 ? 0.002 -39.420 -8.115 1.00 59.06 363 LEU C C 1
ATOM 981 O O . LEU C 1 43 ? -1.181 -39.126 -7.960 1.00 59.56 363 LEU C O 1
ATOM 986 N N . GLY D 1 1 ? -17.792 -56.108 -20.352 1.00 70.06 321 GLY D N 1
ATOM 987 C CA . GLY D 1 1 ? -16.450 -56.171 -19.704 1.00 69.77 321 GLY D CA 1
ATOM 988 C C . GLY D 1 1 ? -15.372 -55.619 -20.627 1.00 69.41 321 GLY D C 1
ATOM 989 O O . GLY D 1 1 ? -15.617 -54.624 -21.340 1.00 69.97 321 GLY D O 1
ATOM 990 N N . PRO D 1 2 ? -14.180 -56.272 -20.642 1.00 68.67 322 PRO D N 1
ATOM 991 C CA . PRO D 1 2 ? -12.960 -55.808 -21.344 1.00 67.85 322 PRO D CA 1
ATOM 992 C C . PRO D 1 2 ? -13.215 -55.581 -22.829 1.00 66.83 322 PRO D C 1
ATOM 993 O O . PRO D 1 2 ? -13.751 -56.467 -23.497 1.00 67.28 322 PRO D O 1
ATOM 997 N N . HIS D 1 3 ? -12.857 -54.404 -23.334 1.00 65.25 323 HIS D N 1
ATOM 998 C CA . HIS D 1 3 ? -13.143 -54.051 -24.728 1.00 63.80 323 HIS D CA 1
ATOM 999 C C . HIS D 1 3 ? -11.881 -54.165 -25.577 1.00 62.11 323 HIS D C 1
ATOM 1000 O O . HIS D 1 3 ? -10.798 -54.356 -25.034 1.00 61.72 323 HIS D O 1
ATOM 1007 N N . MET D 1 4 ? -12.024 -54.061 -26.899 1.00 60.31 324 MET D N 1
ATOM 1008 C CA . MET D 1 4 ? -10.887 -54.173 -27.813 1.00 59.01 324 MET D CA 1
ATOM 1009 C C . MET D 1 4 ? -9.816 -53.115 -27.493 1.00 57.61 324 MET D C 1
ATOM 1010 O O . MET D 1 4 ? -8.622 -53.393 -27.561 1.00 57.28 324 MET D O 1
ATOM 1015 N N . ALA D 1 5 ? -10.242 -51.918 -27.098 1.00 55.88 325 ALA D N 1
ATOM 1016 C CA . ALA D 1 5 ? -9.298 -50.839 -26.820 1.00 54.11 325 ALA D CA 1
ATOM 1017 C C . ALA D 1 5 ? -8.593 -51.003 -25.478 1.00 52.94 325 ALA D C 1
ATOM 1018 O O . ALA D 1 5 ? -7.606 -50.316 -25.198 1.00 52.66 325 ALA D O 1
ATOM 1020 N N . ASP D 1 6 ? -9.090 -51.932 -24.663 1.00 51.63 326 ASP D N 1
ATOM 1021 C CA . ASP D 1 6 ? -8.503 -52.242 -23.354 1.00 50.30 326 ASP D CA 1
ATOM 1022 C C . ASP D 1 6 ? -7.144 -52.908 -23.509 1.00 48.38 326 ASP D C 1
ATOM 1023 O O . ASP D 1 6 ? -6.312 -52.836 -22.609 1.00 48.02 326 ASP D O 1
ATOM 1028 N N . LEU D 1 7 ? -6.938 -53.559 -24.654 1.00 46.37 327 LEU D N 1
ATOM 1029 C CA . LEU D 1 7 ? -5.710 -54.318 -24.941 1.00 44.37 327 LEU D CA 1
ATOM 1030 C C . LEU D 1 7 ? -4.694 -53.586 -25.803 1.00 43.45 327 LEU D C 1
ATOM 1031 O O . LEU D 1 7 ? -3.789 -54.208 -26.354 1.00 43.15 327 LEU D O 1
ATOM 1036 N N . LEU D 1 8 ? -4.844 -52.272 -25.925 1.00 42.29 328 LEU D N 1
ATOM 1037 C CA . LEU D 1 8 ? -3.816 -51.468 -26.538 1.00 41.51 328 LEU D CA 1
ATOM 1038 C C . LEU D 1 8 ? -2.738 -51.223 -25.507 1.00 41.34 328 LEU D C 1
ATOM 1039 O O . LEU D 1 8 ? -3.046 -50.900 -24.365 1.00 41.23 328 LEU D O 1
ATOM 1044 N N . LEU D 1 9 ? -1.479 -51.375 -25.916 1.00 41.19 329 LEU D N 1
ATOM 1045 C CA . LEU D 1 9 ? -0.318 -51.201 -25.030 1.00 41.05 329 LEU D CA 1
ATOM 1046 C C . LEU D 1 9 ? -0.302 -49.895 -24.247 1.00 41.23 329 LEU D C 1
ATOM 1047 O O . LEU D 1 9 ? 0.289 -49.832 -23.155 1.00 41.38 329 LEU D O 1
ATOM 1052 N N . ASN D 1 10 ? -0.910 -48.851 -24.818 1.00 41.15 330 ASN D N 1
ATOM 1053 C CA . ASN D 1 10 ? -0.856 -47.520 -24.226 1.00 41.13 330 ASN D CA 1
ATOM 1054 C C . ASN D 1 10 ? -1.933 -47.276 -23.178 1.00 41.14 330 ASN D C 1
ATOM 1055 O O . ASN D 1 10 ? -1.970 -46.216 -22.577 1.00 41.34 330 ASN D O 1
ATOM 1060 N N . SER D 1 11 ? -2.795 -48.264 -22.959 1.00 41.41 331 SER D N 1
ATOM 1061 C CA . SER D 1 11 ? -3.867 -48.156 -21.969 1.00 42.00 331 SER D CA 1
ATOM 1062 C C . SER D 1 11 ? -3.334 -48.305 -20.547 1.00 42.34 331 SER D C 1
ATOM 1063 O O . SER D 1 11 ? -2.264 -48.868 -20.337 1.00 42.63 331 SER D O 1
ATOM 1066 N N . THR D 1 12 ? -4.107 -47.831 -19.576 1.00 42.73 332 THR D N 1
ATOM 1067 C CA . THR D 1 12 ? -3.627 -47.643 -18.211 1.00 42.96 332 THR D CA 1
ATOM 1068 C C . THR D 1 12 ? -3.148 -48.906 -17.548 1.00 42.61 332 THR D C 1
ATOM 1069 O O . THR D 1 12 ? -2.167 -48.894 -16.811 1.00 42.61 332 THR D O 1
ATOM 1073 N N . GLN D 1 13 ? -3.823 -50.011 -17.809 1.00 42.83 333 GLN D N 1
ATOM 1074 C CA . GLN D 1 13 ? -3.361 -51.290 -17.272 1.00 42.89 333 GLN D CA 1
ATOM 1075 C C . GLN D 1 13 ? -1.903 -51.543 -17.655 1.00 42.05 333 GLN D C 1
ATOM 1076 O O . GLN D 1 13 ? -1.114 -51.976 -16.828 1.00 42.26 333 GLN D O 1
ATOM 1082 N N . PHE D 1 14 ? -1.539 -51.262 -18.903 1.00 41.09 334 PHE D N 1
ATOM 1083 C CA . PHE D 1 14 ? -0.178 -51.551 -19.347 1.00 40.00 334 PHE D CA 1
ATOM 1084 C C . PHE D 1 14 ? 0.823 -50.494 -18.958 1.00 39.33 334 PHE D C 1
ATOM 1085 O O . PHE D 1 14 ? 1.963 -50.826 -18.693 1.00 39.51 334 PHE D O 1
ATOM 1093 N N . VAL D 1 15 ? 0.400 -49.234 -18.907 1.00 38.73 335 VAL D N 1
ATOM 1094 C CA . VAL D 1 15 ? 1.239 -48.167 -18.355 1.00 38.01 335 VAL D CA 1
ATOM 1095 C C . VAL D 1 15 ? 1.681 -48.532 -16.941 1.00 37.85 335 VAL D C 1
ATOM 1096 O O . VAL D 1 15 ? 2.828 -48.329 -16.593 1.00 38.09 335 VAL D O 1
ATOM 1100 N N . GLN D 1 16 ? 0.794 -49.132 -16.152 1.00 37.69 336 GLN D N 1
ATOM 1101 C CA . GLN D 1 16 ? 1.168 -49.581 -14.814 1.00 37.45 336 GLN D CA 1
ATOM 1102 C C . GLN D 1 16 ? 2.206 -50.673 -14.814 1.00 36.71 336 GLN D C 1
ATOM 1103 O O . GLN D 1 16 ? 3.178 -50.598 -14.065 1.00 37.53 336 GLN D O 1
ATOM 1109 N N . ALA D 1 17 ? 2.000 -51.691 -15.641 1.00 35.53 337 ALA D N 1
ATOM 1110 C CA . ALA D 1 17 ? 2.917 -52.824 -15.717 1.00 34.20 337 ALA D CA 1
ATOM 1111 C C . ALA D 1 17 ? 4.326 -52.375 -16.117 1.00 33.64 337 ALA D C 1
ATOM 1112 O O . ALA D 1 17 ? 5.316 -52.785 -15.500 1.00 32.85 337 ALA D O 1
ATOM 1114 N N . PHE D 1 18 ? 4.384 -51.520 -17.147 1.00 32.74 338 PHE D N 1
ATOM 1115 C CA . PHE D 1 18 ? 5.632 -51.027 -17.716 1.00 31.46 338 PHE D CA 1
ATOM 1116 C C . PHE D 1 18 ? 6.299 -50.104 -16.712 1.00 31.72 338 PHE D C 1
ATOM 1117 O O . PHE D 1 18 ? 7.503 -50.254 -16.432 1.00 32.30 338 PHE D O 1
ATOM 1125 N N . THR D 1 19 ? 5.513 -49.187 -16.136 1.00 30.72 339 THR D N 1
ATOM 1126 C CA . THR D 1 19 ? 6.019 -48.310 -15.102 1.00 30.10 339 THR D CA 1
ATOM 1127 C C . THR D 1 19 ? 6.596 -49.116 -13.969 1.00 30.38 339 THR D C 1
ATOM 1128 O O . THR D 1 19 ? 7.674 -48.801 -13.475 1.00 30.76 339 THR D O 1
ATOM 1132 N N . TYR D 1 20 ? 5.884 -50.160 -13.566 1.00 30.47 340 TYR D N 1
ATOM 1133 C CA . TYR D 1 20 ? 6.351 -50.981 -12.487 1.00 30.78 340 TYR D CA 1
ATOM 1134 C C . TYR D 1 20 ? 7.709 -51.571 -12.838 1.00 31.55 340 TYR D C 1
ATOM 1135 O O . TYR D 1 20 ? 8.641 -51.513 -12.031 1.00 32.09 340 TYR D O 1
ATOM 1144 N N . LEU D 1 21 ? 7.808 -52.141 -14.040 1.00 31.98 341 LEU D N 1
ATOM 1145 C CA . LEU D 1 21 ? 9.010 -52.836 -14.495 1.00 32.18 341 LEU D CA 1
ATOM 1146 C C . LEU D 1 21 ? 10.172 -51.848 -14.613 1.00 32.95 341 LEU D C 1
ATOM 1147 O O . LEU D 1 21 ? 11.307 -52.162 -14.241 1.00 32.76 341 LEU D O 1
ATOM 1152 N N . ILE D 1 22 ? 9.875 -50.657 -15.137 1.00 33.73 342 ILE D N 1
ATOM 1153 C CA . ILE D 1 22 ? 10.876 -49.608 -15.307 1.00 34.34 342 ILE D CA 1
ATOM 1154 C C . ILE D 1 22 ? 11.463 -49.256 -13.944 1.00 35.00 342 ILE D C 1
ATOM 1155 O O . ILE D 1 22 ? 12.659 -49.028 -13.844 1.00 35.00 342 ILE D O 1
ATOM 1160 N N . GLN D 1 23 ? 10.630 -49.257 -12.898 1.00 35.76 343 GLN D N 1
ATOM 1161 C CA . GLN D 1 23 ? 11.032 -48.741 -11.574 1.00 36.46 343 GLN D CA 1
ATOM 1162 C C . GLN D 1 23 ? 11.563 -49.775 -10.585 1.00 37.44 343 GLN D C 1
ATOM 1163 O O . GLN D 1 23 ? 12.102 -49.416 -9.540 1.00 37.83 343 GLN D O 1
ATOM 1169 N N . ASN D 1 24 ? 11.415 -51.055 -10.897 1.00 38.43 344 ASN D N 1
ATOM 1170 C CA . ASN D 1 24 ? 11.871 -52.078 -9.975 1.00 39.62 344 ASN D CA 1
ATOM 1171 C C . ASN D 1 24 ? 12.898 -53.025 -10.582 1.00 40.32 344 ASN D C 1
ATOM 1172 O O . ASN D 1 24 ? 13.341 -53.956 -9.928 1.00 40.67 344 ASN D O 1
ATOM 1177 N N . ASP D 1 25 ? 13.295 -52.782 -11.826 1.00 41.12 345 ASP D N 1
ATOM 1178 C CA . ASP D 1 25 ? 14.367 -53.565 -12.414 1.00 41.96 345 ASP D CA 1
ATOM 1179 C C . ASP D 1 25 ? 15.653 -52.820 -12.123 1.00 42.61 345 ASP D C 1
ATOM 1180 O O . ASP D 1 25 ? 15.966 -51.826 -12.774 1.00 42.80 345 ASP D O 1
ATOM 1185 N N . LYS D 1 26 ? 16.386 -53.301 -11.121 1.00 43.72 346 LYS D N 1
ATOM 1186 C CA . LYS D 1 26 ? 17.642 -52.662 -10.663 1.00 44.52 346 LYS D CA 1
ATOM 1187 C C . LYS D 1 26 ? 18.638 -52.360 -11.793 1.00 43.62 346 LYS D C 1
ATOM 1188 O O . LYS D 1 26 ? 19.403 -51.418 -11.699 1.00 43.89 346 LYS D O 1
ATOM 1194 N N . GLU D 1 27 ? 18.606 -53.147 -12.858 1.00 42.41 347 GLU D N 1
ATOM 1195 C CA . GLU D 1 27 ? 19.514 -52.956 -13.974 1.00 41.53 347 GLU D CA 1
ATOM 1196 C C . GLU D 1 27 ? 18.948 -52.145 -15.161 1.00 40.03 347 GLU D C 1
ATOM 1197 O O . GLU D 1 27 ? 19.599 -52.065 -16.216 1.00 40.62 347 GLU D O 1
ATOM 1203 N N . PHE D 1 28 ? 17.770 -51.542 -15.006 1.00 37.42 348 PHE D N 1
ATOM 1204 C CA . PHE D 1 28 ? 17.105 -50.924 -16.153 1.00 34.93 348 PHE D CA 1
ATOM 1205 C C . PHE D 1 28 ? 17.842 -49.722 -16.723 1.00 34.32 348 PHE D C 1
ATOM 1206 O O . PHE D 1 28 ? 18.173 -49.696 -17.909 1.00 34.12 348 PHE D O 1
ATOM 1214 N N . ALA D 1 29 ? 18.071 -48.720 -15.883 1.00 33.54 349 ALA D N 1
ATOM 1215 C CA . ALA D 1 29 ? 18.815 -47.531 -16.275 1.00 32.88 349 ALA D CA 1
ATOM 1216 C C . ALA D 1 29 ? 20.163 -47.864 -16.940 1.00 33.17 349 ALA D C 1
ATOM 1217 O O . ALA D 1 29 ? 20.572 -47.190 -17.900 1.00 32.76 349 ALA D O 1
ATOM 1219 N N . ASN D 1 30 ? 20.843 -48.912 -16.467 1.00 33.36 350 ASN D N 1
ATOM 1220 C CA . ASN D 1 30 ? 22.126 -49.254 -17.071 1.00 33.79 350 ASN D CA 1
ATOM 1221 C C . ASN D 1 30 ? 21.880 -49.785 -18.440 1.00 33.59 350 ASN D C 1
ATOM 1222 O O . ASN D 1 30 ? 22.658 -49.528 -19.354 1.00 34.41 350 ASN D O 1
ATOM 1227 N N . LYS D 1 31 ? 20.800 -50.544 -18.575 1.00 32.77 351 LYS D N 1
ATOM 1228 C CA . LYS D 1 31 ? 20.513 -51.196 -19.833 1.00 32.13 351 LYS D CA 1
ATOM 1229 C C . LYS D 1 31 ? 20.101 -50.118 -20.815 1.00 31.20 351 LYS D C 1
ATOM 1230 O O . LYS D 1 31 ? 20.552 -50.129 -21.957 1.00 31.07 351 LYS D O 1
ATOM 1236 N N . LEU D 1 32 ? 19.282 -49.169 -20.349 1.00 29.97 352 LEU D N 1
ATOM 1237 C CA . LEU D 1 32 ? 18.853 -48.030 -21.165 1.00 28.76 352 LEU D CA 1
ATOM 1238 C C . LEU D 1 32 ? 20.055 -47.217 -21.660 1.00 28.65 352 LEU D C 1
ATOM 1239 O O . LEU D 1 32 ? 20.184 -46.918 -22.852 1.00 27.45 352 LEU D O 1
ATOM 1244 N N . HIS D 1 33 ? 20.947 -46.897 -20.730 1.00 28.93 353 HIS D N 1
ATOM 1245 C CA . HIS D 1 33 ? 22.123 -46.118 -21.058 1.00 29.18 353 HIS D CA 1
ATOM 1246 C C . HIS D 1 33 ? 23.092 -46.859 -21.937 1.00 29.30 353 HIS D C 1
ATOM 1247 O O . HIS D 1 33 ? 23.750 -46.227 -22.761 1.00 30.11 353 HIS D O 1
ATOM 1254 N N . LYS D 1 34 ? 23.177 -48.177 -21.785 1.00 28.87 354 LYS D N 1
ATOM 1255 C CA . LYS D 1 34 ? 24.011 -48.975 -22.666 1.00 28.89 354 LYS D CA 1
ATOM 1256 C C . LYS D 1 34 ? 23.398 -48.948 -24.044 1.00 28.94 354 LYS D C 1
ATOM 1257 O O . LYS D 1 34 ? 24.093 -48.791 -25.041 1.00 29.33 354 LYS D O 1
ATOM 1263 N N . ALA D 1 35 ? 22.078 -49.091 -24.088 1.00 29.00 355 ALA D N 1
ATOM 1264 C CA . ALA D 1 35 ? 21.319 -48.957 -25.320 1.00 28.60 355 ALA D CA 1
ATOM 1265 C C . ALA D 1 35 ? 21.626 -47.634 -25.987 1.00 28.57 355 ALA D C 1
ATOM 1266 O O . ALA D 1 35 ? 21.831 -47.592 -27.196 1.00 28.48 355 ALA D O 1
ATOM 1268 N N . TYR D 1 36 ? 21.652 -46.558 -25.199 1.00 28.74 356 TYR D N 1
ATOM 1269 C CA . TYR D 1 36 ? 21.974 -45.244 -25.728 1.00 29.02 356 TYR D CA 1
ATOM 1270 C C . TYR D 1 36 ? 23.338 -45.295 -26.406 1.00 29.75 356 TYR D C 1
ATOM 1271 O O . TYR D 1 36 ? 23.468 -44.999 -27.590 1.00 29.85 356 TYR D O 1
ATOM 1280 N N . LEU D 1 37 ? 24.346 -45.690 -25.642 1.00 30.49 357 LEU D N 1
ATOM 1281 C CA . LEU D 1 37 ? 25.687 -45.823 -26.140 1.00 31.67 357 LEU D CA 1
ATOM 1282 C C . LEU D 1 37 ? 25.724 -46.523 -27.505 1.00 33.20 357 LEU D C 1
ATOM 1283 O O . LEU D 1 37 ? 26.148 -45.920 -28.480 1.00 33.56 357 LEU D O 1
ATOM 1288 N N . ASN D 1 38 ? 25.289 -47.787 -27.554 1.00 34.90 358 ASN D N 1
ATOM 1289 C CA . ASN D 1 38 ? 25.268 -48.591 -28.775 1.00 36.74 358 ASN D CA 1
ATOM 1290 C C . ASN D 1 38 ? 24.399 -48.006 -29.893 1.00 38.45 358 ASN D C 1
ATOM 1291 O O . ASN D 1 38 ? 24.774 -48.043 -31.059 1.00 38.91 358 ASN D O 1
ATOM 1296 N N . GLY D 1 39 ? 23.237 -47.467 -29.535 1.00 40.21 359 GLY D N 1
ATOM 1297 C CA . GLY D 1 39 ? 22.370 -46.802 -30.488 1.00 42.14 359 GLY D CA 1
ATOM 1298 C C . GLY D 1 39 ? 23.070 -45.672 -31.215 1.00 44.06 359 GLY D C 1
ATOM 1299 O O . GLY D 1 39 ? 23.041 -45.617 -32.452 1.00 44.35 359 GLY D O 1
ATOM 1300 N N . CYS D 1 40 ? 23.706 -44.778 -30.447 1.00 45.74 360 CYS D N 1
ATOM 1301 C CA . CYS D 1 40 ? 24.461 -43.637 -30.997 1.00 47.32 360 CYS D CA 1
ATOM 1302 C C . CYS D 1 40 ? 25.672 -44.098 -31.779 1.00 48.02 360 CYS D C 1
ATOM 1303 O O . CYS D 1 40 ? 26.068 -43.468 -32.761 1.00 47.93 360 CYS D O 1
ATOM 1306 N N . SER D 1 41 ? 26.265 -45.194 -31.319 1.00 49.31 361 SER D N 1
ATOM 1307 C CA . SER D 1 41 ? 27.389 -45.806 -31.9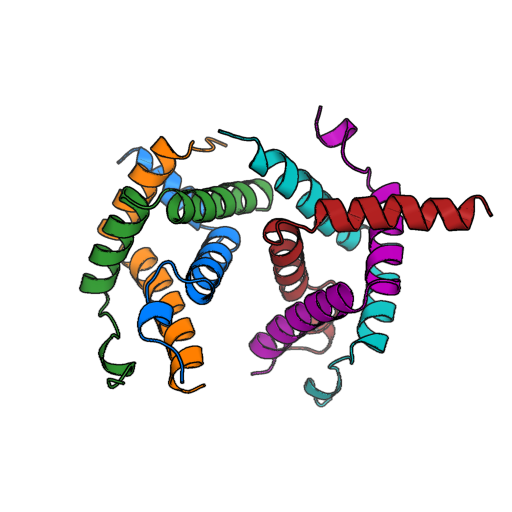99 1.00 51.01 361 SER D CA 1
ATOM 1308 C C . SER D 1 41 ? 27.044 -46.155 -33.448 1.00 52.42 361 SER D C 1
ATOM 1309 O O . SER D 1 41 ? 27.821 -45.843 -34.353 1.00 52.38 361 SER D O 1
ATOM 1312 N N . ASN D 1 42 ? 25.877 -46.772 -33.664 1.00 54.19 362 ASN D N 1
ATOM 1313 C CA . ASN D 1 42 ? 25.366 -47.008 -35.018 1.00 56.17 362 ASN D CA 1
ATOM 1314 C C . ASN D 1 42 ? 25.118 -45.735 -35.817 1.00 57.09 362 ASN D C 1
ATOM 1315 O O . ASN D 1 42 ? 25.621 -45.617 -36.928 1.00 57.28 362 ASN D O 1
ATOM 1320 N N . LEU D 1 43 ? 24.362 -44.786 -35.258 1.00 58.35 363 LEU D N 1
ATOM 1321 C CA . LEU D 1 43 ? 24.062 -43.515 -35.951 1.00 59.69 363 LEU D CA 1
ATOM 1322 C C . LEU D 1 43 ? 25.298 -42.833 -36.521 1.00 59.84 363 LEU D C 1
ATOM 1323 O O . LEU D 1 43 ? 25.332 -42.482 -37.701 1.00 60.01 363 LEU D O 1
ATOM 1328 N N . LEU D 1 44 ? 26.312 -42.672 -35.677 1.00 60.27 364 LEU D N 1
ATOM 1329 C CA . LEU D 1 44 ? 27.574 -42.051 -36.072 1.00 60.91 364 LEU D CA 1
ATOM 1330 C C . LEU D 1 44 ? 28.432 -42.928 -37.014 1.00 61.62 364 LEU D C 1
ATOM 1331 O O . LEU D 1 44 ? 29.610 -42.652 -37.220 1.00 61.67 364 LEU D O 1
ATOM 1336 N N . LEU D 1 45 ? 27.812 -43.974 -37.574 1.00 62.59 365 LEU D N 1
ATOM 1337 C CA . LEU D 1 45 ? 28.362 -44.840 -38.648 1.00 62.90 365 LEU D CA 1
ATOM 1338 C C . LEU D 1 45 ? 29.777 -45.359 -38.394 1.00 62.66 365 LEU D C 1
ATOM 1339 O O . LEU D 1 45 ? 30.018 -46.040 -37.401 1.00 62.32 365 LEU D O 1
ATOM 1344 N N . HIS E 1 3 ? 18.922 -31.217 -10.451 1.00 59.70 323 HIS E N 1
ATOM 1345 C CA . HIS E 1 3 ? 20.164 -31.875 -10.986 1.00 59.84 323 HIS E CA 1
ATOM 1346 C C . HIS E 1 3 ? 19.902 -33.167 -11.802 1.00 59.05 323 HIS E C 1
ATOM 1347 O O . HIS E 1 3 ? 20.307 -33.260 -12.965 1.00 59.08 323 HIS E O 1
ATOM 1354 N N . MET E 1 4 ? 19.220 -34.141 -11.195 1.00 57.87 324 MET E N 1
ATOM 1355 C CA . MET E 1 4 ? 18.924 -35.435 -11.840 1.00 56.56 324 MET E CA 1
ATOM 1356 C C . MET E 1 4 ? 18.194 -35.342 -13.179 1.00 55.07 324 MET E C 1
ATOM 1357 O O . MET E 1 4 ? 18.527 -36.065 -14.117 1.00 55.04 324 MET E O 1
ATOM 1362 N N . ALA E 1 5 ? 17.197 -34.467 -13.258 1.00 53.30 325 ALA E N 1
ATOM 1363 C CA . ALA E 1 5 ? 16.414 -34.301 -14.482 1.00 51.75 325 ALA E CA 1
ATOM 1364 C C . ALA E 1 5 ? 17.296 -33.858 -15.640 1.00 50.56 325 ALA E C 1
ATOM 1365 O O . ALA E 1 5 ? 17.065 -34.268 -16.783 1.00 50.79 325 ALA E O 1
ATOM 1367 N N . ASP E 1 6 ? 18.303 -33.034 -15.330 1.00 48.58 326 ASP E N 1
ATOM 1368 C CA . ASP E 1 6 ? 19.312 -32.604 -16.296 1.00 46.43 326 ASP E CA 1
ATOM 1369 C C . ASP E 1 6 ? 20.286 -33.711 -16.633 1.00 44.26 326 ASP E C 1
ATOM 1370 O O . ASP E 1 6 ? 20.764 -33.797 -17.768 1.00 44.29 326 ASP E O 1
ATOM 1375 N N . LEU E 1 7 ? 20.594 -34.545 -15.645 1.00 41.35 327 LEU E N 1
ATOM 1376 C CA . LEU E 1 7 ? 21.641 -35.544 -15.803 1.00 38.71 327 LEU E CA 1
ATOM 1377 C C . LEU E 1 7 ? 21.162 -36.819 -16.487 1.00 36.82 327 LEU E C 1
ATOM 1378 O O . LEU E 1 7 ? 21.858 -37.371 -17.346 1.00 36.57 327 LEU E O 1
ATOM 1383 N N . LEU E 1 8 ? 19.978 -37.287 -16.111 1.00 34.28 328 LEU E N 1
ATOM 1384 C CA . LEU E 1 8 ? 19.390 -38.454 -16.762 1.00 32.07 328 LEU E CA 1
ATOM 1385 C C . LEU E 1 8 ? 18.975 -38.093 -18.173 1.00 31.21 328 LEU E C 1
ATOM 1386 O O . LEU E 1 8 ? 19.043 -36.927 -18.555 1.00 31.72 328 LEU E O 1
ATOM 1391 N N . LEU E 1 9 ? 18.556 -39.078 -18.952 1.00 29.84 329 LEU E N 1
ATOM 1392 C CA . LEU E 1 9 ? 18.188 -38.833 -20.345 1.00 28.77 329 LEU E CA 1
ATOM 1393 C C . LEU E 1 9 ? 16.930 -37.976 -20.485 1.00 28.33 329 LEU E C 1
ATOM 1394 O O . LEU E 1 9 ? 15.961 -38.190 -19.769 1.00 28.08 329 LEU E O 1
ATOM 1399 N N . ASN E 1 10 ? 16.950 -37.011 -21.404 1.00 27.92 330 ASN E N 1
ATOM 1400 C CA . ASN E 1 10 ? 15.756 -36.269 -21.723 1.00 28.49 330 ASN E CA 1
ATOM 1401 C C . ASN E 1 10 ? 14.812 -37.175 -22.501 1.00 28.98 330 ASN E C 1
ATOM 1402 O O . ASN E 1 10 ? 15.116 -38.341 -22.737 1.00 29.20 330 ASN E O 1
ATOM 1407 N N . SER E 1 11 ? 13.666 -36.653 -22.906 1.00 29.53 331 SER E N 1
ATOM 1408 C CA . SER E 1 11 ? 12.670 -37.497 -23.535 1.00 30.12 331 SER E CA 1
ATOM 1409 C C . SER E 1 11 ? 13.127 -38.016 -24.892 1.00 29.89 331 SER E C 1
ATOM 1410 O O . SER E 1 11 ? 12.955 -39.197 -25.186 1.00 30.17 331 SER E O 1
ATOM 1413 N N . THR E 1 12 ? 13.730 -37.150 -25.703 1.00 29.75 332 THR E N 1
ATOM 1414 C CA . THR E 1 12 ? 14.298 -37.565 -27.002 1.00 29.52 332 THR E CA 1
ATOM 1415 C C . THR E 1 12 ? 15.325 -38.694 -26.882 1.00 29.45 332 THR E C 1
ATOM 1416 O O . THR E 1 12 ? 15.219 -39.701 -27.575 1.00 30.32 332 THR E O 1
ATOM 1420 N N . GLN E 1 13 ? 16.312 -38.529 -26.004 1.00 28.80 333 GLN E N 1
ATOM 1421 C CA . GLN E 1 13 ? 17.305 -39.568 -25.771 1.00 28.16 333 GLN E CA 1
ATOM 1422 C C . GLN E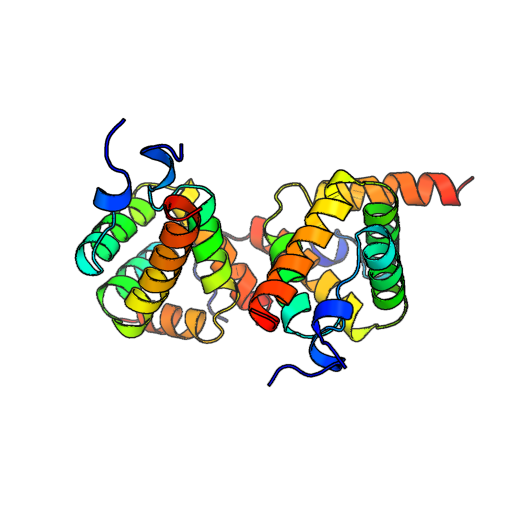 1 13 ? 16.649 -40.838 -25.241 1.00 27.64 333 GLN E C 1
ATOM 1423 O O . GLN E 1 13 ? 17.048 -41.945 -25.605 1.00 27.85 333 GLN E O 1
ATOM 1429 N N . PHE E 1 14 ? 15.637 -40.673 -24.395 1.00 26.64 334 PHE E N 1
ATOM 1430 C CA . PHE E 1 14 ? 14.967 -41.801 -23.787 1.00 25.98 334 PHE E CA 1
ATOM 1431 C C . PHE E 1 14 ? 14.242 -42.642 -24.837 1.00 25.90 334 PHE E C 1
ATOM 1432 O O . PHE E 1 14 ? 14.377 -43.866 -24.858 1.00 26.01 334 PHE E O 1
ATOM 1440 N N . VAL E 1 15 ? 13.481 -41.992 -25.712 1.00 25.30 335 VAL E N 1
ATOM 1441 C CA . VAL E 1 15 ? 12.724 -42.726 -26.714 1.00 24.91 335 VAL E CA 1
ATOM 1442 C C . VAL E 1 15 ? 13.661 -43.552 -27.622 1.00 25.25 335 VAL E C 1
ATOM 1443 O O . VAL E 1 15 ? 13.483 -44.758 -27.757 1.00 25.07 335 VAL E O 1
ATOM 1447 N N . GLN E 1 16 ? 14.691 -42.916 -28.180 1.00 25.77 336 GLN E N 1
ATOM 1448 C CA . GLN E 1 16 ? 15.708 -43.643 -28.966 1.00 26.27 336 GLN E CA 1
ATOM 1449 C C . GLN E 1 16 ? 16.408 -44.722 -28.175 1.00 25.77 336 GLN E C 1
ATOM 1450 O O . GLN E 1 16 ? 16.565 -45.843 -28.660 1.00 25.65 336 GLN E O 1
ATOM 1456 N N . ALA E 1 17 ? 16.810 -44.405 -26.954 1.00 25.45 337 ALA E N 1
ATOM 1457 C CA . ALA E 1 17 ? 17.443 -45.417 -26.138 1.00 25.58 337 ALA E CA 1
ATOM 1458 C C . ALA E 1 17 ? 16.497 -46.598 -25.916 1.00 25.80 337 ALA E C 1
ATOM 1459 O O . ALA E 1 17 ? 16.918 -47.733 -26.085 1.00 26.16 337 ALA E O 1
ATOM 1461 N N . PHE E 1 18 ? 15.225 -46.338 -25.590 1.00 25.97 338 PHE E N 1
ATOM 1462 C CA . PHE E 1 18 ? 14.287 -47.415 -25.280 1.00 26.25 338 PHE E CA 1
ATOM 1463 C C . PHE E 1 18 ? 14.032 -48.240 -26.525 1.00 26.68 338 PHE E C 1
ATOM 1464 O O . PHE E 1 18 ? 13.959 -49.467 -26.477 1.00 27.03 338 PHE E O 1
ATOM 1472 N N . THR E 1 19 ? 13.902 -47.552 -27.649 1.00 26.92 339 THR E N 1
ATOM 1473 C CA . THR E 1 19 ? 13.661 -48.198 -28.926 1.00 27.47 339 THR E CA 1
ATOM 1474 C C . THR E 1 19 ? 14.782 -49.164 -29.301 1.00 28.14 339 THR E C 1
ATOM 1475 O O . THR E 1 19 ? 14.515 -50.312 -29.633 1.00 28.73 339 THR E O 1
ATOM 1479 N N . TYR E 1 20 ? 16.029 -48.703 -29.234 1.00 28.46 340 TYR E N 1
ATOM 1480 C CA . TYR E 1 20 ? 17.163 -49.556 -29.520 1.00 28.57 340 TYR E CA 1
ATOM 1481 C C . TYR E 1 20 ? 17.236 -50.708 -28.524 1.00 29.06 340 TYR E C 1
ATOM 1482 O O . TYR E 1 20 ? 17.526 -51.844 -28.907 1.00 28.73 340 TYR E O 1
ATOM 1491 N N . LEU E 1 21 ? 16.958 -50.417 -27.248 1.00 29.54 341 LEU E N 1
ATOM 1492 C CA . LEU E 1 21 ? 17.014 -51.433 -26.191 1.00 29.40 341 LEU E CA 1
ATOM 1493 C C . LEU E 1 21 ? 16.116 -52.630 -26.509 1.00 30.28 341 LEU E C 1
ATOM 1494 O O . LEU E 1 21 ? 16.618 -53.756 -26.631 1.00 30.82 341 LEU E O 1
ATOM 1499 N N . ILE E 1 22 ? 14.811 -52.397 -26.665 1.00 30.32 342 ILE E N 1
ATOM 1500 C CA . ILE E 1 22 ? 13.873 -53.507 -26.846 1.00 30.75 342 ILE E CA 1
ATOM 1501 C C . ILE E 1 22 ? 14.113 -54.181 -28.191 1.00 31.23 342 ILE E C 1
ATOM 1502 O O . ILE E 1 22 ? 13.737 -55.338 -28.413 1.00 31.13 342 ILE E O 1
ATOM 1507 N N . GLN E 1 23 ? 14.749 -53.450 -29.092 1.00 31.53 343 GLN E N 1
ATOM 1508 C CA . GLN E 1 23 ? 14.938 -53.955 -30.428 1.00 32.19 343 GLN E CA 1
ATOM 1509 C C . GLN E 1 23 ? 16.210 -54.731 -30.547 1.00 32.31 343 GLN E C 1
ATOM 1510 O O . GLN E 1 23 ? 16.468 -55.316 -31.583 1.00 32.36 343 GLN E O 1
ATOM 1516 N N . ASN E 1 24 ? 17.021 -54.727 -29.499 1.00 32.75 344 ASN E N 1
ATOM 1517 C CA . ASN E 1 24 ? 18.347 -55.309 -29.606 1.00 33.12 344 ASN E CA 1
ATOM 1518 C C . ASN E 1 24 ? 18.714 -56.175 -28.444 1.00 33.86 344 ASN E C 1
ATOM 1519 O O . ASN E 1 24 ? 19.716 -56.853 -28.498 1.00 34.43 344 ASN E O 1
ATOM 1524 N N . ASP E 1 25 ? 17.900 -56.179 -27.402 1.00 34.91 345 ASP E N 1
ATOM 1525 C CA . ASP E 1 25 ? 18.165 -57.010 -26.245 1.00 36.22 345 ASP E CA 1
ATOM 1526 C C . ASP E 1 25 ? 16.980 -57.953 -25.940 1.00 37.08 345 ASP E C 1
ATOM 1527 O O . ASP E 1 25 ? 16.055 -57.586 -25.200 1.00 37.49 345 ASP E O 1
ATOM 1532 N N . LYS E 1 26 ? 17.026 -59.167 -26.499 1.00 37.86 346 LYS E N 1
ATOM 1533 C CA . LYS E 1 26 ? 15.934 -60.156 -26.341 1.00 38.70 346 LYS E CA 1
ATOM 1534 C C . LYS E 1 26 ? 15.563 -60.398 -24.893 1.00 37.94 346 LYS E C 1
ATOM 1535 O O . LYS E 1 26 ? 14.380 -60.509 -24.559 1.00 37.45 346 LYS E O 1
ATOM 1541 N N . GLU E 1 27 ? 16.579 -60.492 -24.038 1.00 37.69 347 GLU E N 1
ATOM 1542 C CA . GLU E 1 27 ? 16.351 -60.819 -22.642 1.00 37.75 347 GLU E CA 1
ATOM 1543 C C . GLU E 1 27 ? 15.368 -59.794 -22.115 1.00 37.02 347 GLU E C 1
ATOM 1544 O O . GLU E 1 27 ? 14.345 -60.163 -21.510 1.00 37.42 347 GLU E O 1
ATOM 1550 N N . PHE E 1 28 ? 15.642 -58.518 -22.417 1.00 35.70 348 PHE E N 1
ATOM 1551 C CA . PHE E 1 28 ? 14.837 -57.424 -21.915 1.00 34.14 348 PHE E CA 1
ATOM 1552 C C . PHE E 1 28 ? 13.511 -57.322 -22.636 1.00 33.70 348 PHE E C 1
ATOM 1553 O O . PHE E 1 28 ? 12.481 -57.070 -22.004 1.00 33.89 348 PHE E O 1
ATOM 1561 N N . ALA E 1 29 ? 13.541 -57.492 -23.954 1.00 32.82 349 ALA E N 1
ATOM 1562 C CA . ALA E 1 29 ? 12.310 -57.613 -24.733 1.00 32.33 349 ALA E CA 1
ATOM 1563 C C . ALA E 1 29 ? 11.358 -58.636 -24.102 1.00 32.18 349 ALA E C 1
ATOM 1564 O O . ALA E 1 29 ? 10.209 -58.314 -23.828 1.00 31.86 349 ALA E O 1
ATOM 1566 N N . ASN E 1 30 ? 11.854 -59.842 -23.833 1.00 32.20 350 ASN E N 1
ATOM 1567 C CA . ASN E 1 30 ? 11.031 -60.888 -23.253 1.00 32.55 350 ASN E CA 1
ATOM 1568 C C . ASN E 1 30 ? 10.514 -60.494 -21.881 1.00 32.84 350 ASN E C 1
ATOM 1569 O O . ASN E 1 30 ? 9.371 -60.824 -21.495 1.00 33.27 350 ASN E O 1
ATOM 1574 N N . LYS E 1 31 ? 11.353 -59.776 -21.149 1.00 32.49 351 LYS E N 1
ATOM 1575 C CA . LYS E 1 31 ? 11.001 -59.379 -19.814 1.00 32.27 351 LYS E CA 1
ATOM 1576 C C . LYS E 1 31 ? 9.866 -58.381 -19.928 1.00 31.87 351 LYS E C 1
ATOM 1577 O O . LYS E 1 31 ? 8.869 -58.484 -19.212 1.00 31.90 351 LYS E O 1
ATOM 1583 N N . LEU E 1 32 ? 10.001 -57.435 -20.855 1.00 31.25 352 LEU E N 1
ATOM 1584 C CA . LEU E 1 32 ? 8.938 -56.479 -21.093 1.00 31.00 352 LEU E CA 1
ATOM 1585 C C . LEU E 1 32 ? 7.650 -57.173 -21.553 1.00 31.13 352 LEU E C 1
ATOM 1586 O O . LEU E 1 32 ? 6.573 -56.887 -21.042 1.00 31.16 352 LEU E O 1
ATOM 1591 N N . HIS E 1 33 ? 7.786 -58.105 -22.497 1.00 31.11 353 HIS E N 1
ATOM 1592 C CA . HIS E 1 33 ? 6.668 -58.801 -23.116 1.00 31.01 353 HIS E CA 1
ATOM 1593 C C . HIS E 1 33 ? 5.873 -59.541 -22.046 1.00 31.90 353 HIS E C 1
ATOM 1594 O O . HIS E 1 33 ? 4.611 -59.562 -22.044 1.00 31.57 353 HIS E O 1
ATOM 1601 N N . LYS E 1 34 ? 6.636 -60.145 -21.138 1.00 32.58 354 LYS E N 1
ATOM 1602 C CA . LYS E 1 34 ? 6.082 -60.946 -20.053 1.00 33.25 354 LYS E CA 1
ATOM 1603 C C . LYS E 1 34 ? 5.246 -60.075 -19.141 1.00 32.47 354 LYS E C 1
ATOM 1604 O O . LYS E 1 34 ? 4.182 -60.492 -18.711 1.00 32.93 354 LYS E O 1
ATOM 1610 N N . ALA E 1 35 ? 5.712 -58.859 -18.866 1.00 31.85 355 ALA E N 1
ATOM 1611 C CA . ALA E 1 35 ? 4.916 -57.892 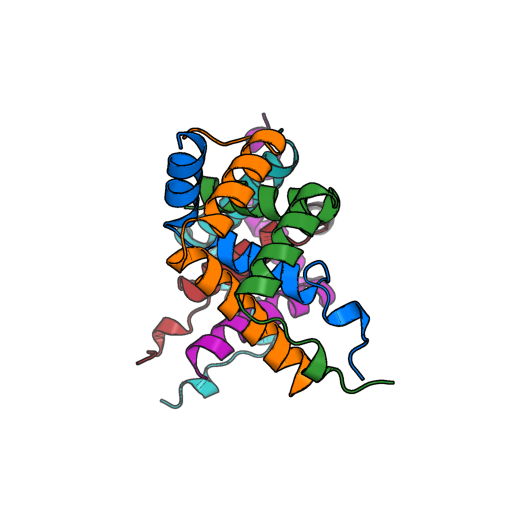-18.110 1.00 31.17 355 ALA E CA 1
ATOM 1612 C C . ALA E 1 35 ? 3.625 -57.543 -18.836 1.00 30.95 355 ALA E C 1
ATOM 1613 O O . ALA E 1 35 ? 2.584 -57.395 -18.222 1.00 30.94 355 ALA E O 1
ATOM 1615 N N . TYR E 1 36 ? 3.679 -57.394 -20.148 1.00 30.92 356 TYR E N 1
ATOM 1616 C CA . TYR E 1 36 ? 2.454 -57.099 -20.879 1.00 31.29 356 TYR E CA 1
ATOM 1617 C C . TYR E 1 36 ? 1.462 -58.266 -20.792 1.00 31.74 356 TYR E C 1
ATOM 1618 O O . TYR E 1 36 ? 0.266 -58.055 -20.595 1.00 31.68 356 TYR E O 1
ATOM 1627 N N . LEU E 1 37 ? 1.972 -59.491 -20.896 1.00 32.39 357 LEU E N 1
ATOM 1628 C CA . LEU E 1 37 ? 1.135 -60.675 -20.760 1.00 33.25 357 LEU E CA 1
ATOM 1629 C C . LEU E 1 37 ? 0.519 -60.803 -19.374 1.00 34.31 357 LEU E C 1
ATOM 1630 O O . LEU E 1 37 ? -0.605 -61.298 -19.254 1.00 34.80 357 LEU E O 1
ATOM 1635 N N . ASN E 1 38 ? 1.241 -60.371 -18.334 1.00 35.10 358 ASN E N 1
ATOM 1636 C CA . ASN E 1 38 ? 0.634 -60.217 -16.999 1.00 36.10 358 ASN E CA 1
ATOM 1637 C C . ASN E 1 38 ? -0.651 -59.379 -17.028 1.00 36.01 358 ASN E C 1
ATOM 1638 O O . ASN E 1 38 ? -1.677 -59.793 -16.494 1.00 35.86 358 ASN E O 1
ATOM 1643 N N . GLY E 1 39 ? -0.590 -58.224 -17.683 1.00 36.14 359 GLY E N 1
ATOM 1644 C CA . GLY E 1 39 ? -1.735 -57.328 -17.787 1.00 37.16 359 GLY E CA 1
ATOM 1645 C C . GLY E 1 39 ? -2.892 -57.928 -18.561 1.00 38.03 359 GLY E C 1
ATOM 1646 O O . GLY E 1 39 ? -4.037 -57.873 -18.106 1.00 38.06 359 GLY E O 1
ATOM 1647 N N . CYS E 1 40 ? -2.583 -58.488 -19.734 1.00 38.74 360 CYS E N 1
ATOM 1648 C CA . CYS E 1 40 ? -3.536 -59.254 -20.531 1.00 39.37 360 CYS E CA 1
ATOM 1649 C C . CYS E 1 40 ? -4.182 -60.331 -19.704 1.00 40.21 360 CYS E C 1
ATOM 1650 O O . CYS E 1 40 ? -5.387 -60.532 -19.764 1.00 39.70 360 CYS E O 1
ATOM 1653 N N . SER E 1 41 ? -3.364 -61.051 -18.946 1.00 41.80 361 SER E N 1
ATOM 1654 C CA . SER E 1 41 ? -3.890 -62.118 -18.143 1.00 43.44 361 SER E CA 1
ATOM 1655 C C . SER E 1 41 ? -4.951 -61.560 -17.222 1.00 45.23 361 SER E C 1
ATOM 1656 O O . SER E 1 41 ? -6.103 -62.002 -17.271 1.00 45.73 361 SER E O 1
ATOM 1659 N N . ASN E 1 42 ? -4.596 -60.557 -16.418 1.00 46.84 362 ASN E N 1
ATOM 1660 C CA . ASN E 1 42 ? -5.563 -60.062 -15.431 1.00 48.73 362 ASN E CA 1
ATOM 1661 C C . ASN E 1 42 ? -6.738 -59.336 -16.079 1.00 48.34 362 ASN E C 1
ATOM 1662 O O . ASN E 1 42 ? -7.677 -58.954 -15.401 1.00 48.80 362 ASN E O 1
ATOM 1667 N N . LEU E 1 43 ? -6.678 -59.154 -17.391 1.00 48.75 363 LEU E N 1
ATOM 1668 C CA . LEU E 1 43 ? -7.694 -58.397 -18.119 1.00 49.13 363 LEU E CA 1
ATOM 1669 C C . LEU E 1 43 ? -8.630 -59.344 -18.842 1.00 49.59 363 LEU E C 1
ATOM 1670 O O . LEU E 1 43 ? -9.789 -59.011 -19.075 1.00 50.30 363 LEU E O 1
ATOM 1675 N N . LEU E 1 44 ? -8.119 -60.521 -19.195 1.00 49.65 364 LEU E N 1
ATOM 1676 C CA . LEU E 1 44 ? -8.881 -61.528 -19.916 1.00 49.77 364 LEU E CA 1
ATOM 1677 C C . LEU E 1 44 ? -9.348 -62.640 -18.994 1.00 50.29 364 LEU E C 1
ATOM 1678 O O . LEU E 1 44 ? -10.375 -63.279 -19.248 1.00 50.87 364 LEU E O 1
ATOM 1683 N N . LEU E 1 45 ? -8.576 -62.910 -17.948 1.00 50.42 365 LEU E N 1
ATOM 1684 C CA . LEU E 1 45 ? -8.792 -64.115 -17.156 1.00 50.45 365 LEU E CA 1
ATOM 1685 C C . LEU E 1 45 ? -9.385 -63.824 -15.788 1.00 50.61 365 LEU E C 1
ATOM 1686 O O . LEU E 1 45 ? -10.556 -63.454 -15.708 1.00 50.94 365 LEU E O 1
ATOM 1691 N N . PRO F 1 2 ? -15.585 -60.020 -31.587 1.00 50.31 322 PRO F N 1
ATOM 1692 C CA . PRO F 1 2 ? -14.168 -60.408 -31.592 1.00 49.60 322 PRO F CA 1
ATOM 1693 C C . PRO F 1 2 ? -13.817 -61.322 -30.402 1.00 48.76 322 PRO F C 1
ATOM 1694 O O . PRO F 1 2 ? -14.372 -61.153 -29.304 1.00 48.97 322 PRO F O 1
ATOM 1698 N N . HIS F 1 3 ? -12.923 -62.285 -30.608 1.00 47.40 323 HIS F N 1
ATOM 1699 C CA . HIS F 1 3 ? -12.374 -63.026 -29.470 1.00 45.96 323 HIS F CA 1
ATOM 1700 C C . HIS F 1 3 ? -11.150 -62.255 -28.932 1.00 44.85 323 HIS F C 1
ATOM 1701 O O . HIS F 1 3 ? -10.047 -62.338 -29.487 1.00 44.49 323 HIS F O 1
ATOM 1708 N N . MET F 1 4 ? -11.375 -61.474 -27.875 1.00 43.20 324 MET F N 1
ATOM 1709 C CA . MET F 1 4 ? -10.340 -60.665 -27.227 1.00 42.18 324 MET F CA 1
ATOM 1710 C C . MET F 1 4 ? -8.964 -61.311 -27.102 1.00 40.33 324 MET F C 1
ATOM 1711 O O . MET F 1 4 ? -7.943 -60.643 -27.277 1.00 40.09 324 MET F O 1
ATOM 1716 N N . ALA F 1 5 ? -8.932 -62.593 -26.773 1.00 38.05 325 ALA F N 1
ATOM 1717 C CA . ALA F 1 5 ? -7.668 -63.298 -26.600 1.00 36.45 325 ALA F CA 1
ATOM 1718 C C . ALA F 1 5 ? -6.817 -63.362 -27.862 1.00 35.35 325 ALA F C 1
ATOM 1719 O O . ALA F 1 5 ? -5.600 -63.517 -27.778 1.00 35.41 325 ALA F O 1
ATOM 1721 N N . ASP F 1 6 ? -7.459 -63.246 -29.020 1.00 34.01 326 ASP F N 1
ATOM 1722 C CA . ASP F 1 6 ? -6.773 -63.326 -30.301 1.00 32.80 326 ASP F CA 1
ATOM 1723 C C . ASP F 1 6 ? -6.030 -62.045 -30.604 1.00 31.93 326 ASP F C 1
ATOM 1724 O O . ASP F 1 6 ? -5.311 -61.943 -31.593 1.00 31.49 326 ASP F O 1
ATOM 1729 N N . LEU F 1 7 ? -6.212 -61.071 -29.723 1.00 31.43 327 LEU F N 1
ATOM 1730 C CA . LEU F 1 7 ? -5.514 -59.798 -29.798 1.00 30.99 327 LEU F CA 1
ATOM 1731 C C . LEU F 1 7 ? -4.072 -59.907 -29.275 1.00 30.81 327 LEU F C 1
ATOM 1732 O O . LEU F 1 7 ? -3.221 -59.155 -29.699 1.00 31.00 327 LEU F O 1
ATOM 1737 N N . LEU F 1 8 ? -3.813 -60.863 -28.383 1.00 30.57 328 LEU F N 1
ATOM 1738 C CA . LEU F 1 8 ? -2.504 -61.062 -27.754 1.00 30.43 328 LEU F CA 1
ATOM 1739 C C . LEU F 1 8 ? -1.355 -61.128 -28.738 1.00 29.49 328 LEU F C 1
ATOM 1740 O O . LEU F 1 8 ? -1.367 -61.972 -29.624 1.00 30.15 328 LEU F O 1
ATOM 1745 N N . LEU F 1 9 ? -0.358 -60.263 -28.558 1.00 28.08 329 LEU F N 1
ATOM 1746 C CA . LEU F 1 9 ? 0.810 -60.217 -29.431 1.00 26.75 329 LEU F CA 1
ATOM 1747 C C . LEU F 1 9 ? 1.966 -61.114 -28.978 1.00 26.44 329 LEU F C 1
ATOM 1748 O O . LEU F 1 9 ? 2.248 -61.272 -27.785 1.00 26.10 329 LEU F O 1
ATOM 1753 N N . ASN F 1 10 ? 2.655 -61.693 -29.950 1.00 26.07 330 ASN F N 1
ATOM 1754 C CA . ASN F 1 10 ? 3.875 -62.413 -29.659 1.00 25.50 330 ASN F CA 1
ATOM 1755 C C . ASN F 1 10 ? 4.993 -61.385 -29.475 1.00 25.81 330 ASN F C 1
ATOM 1756 O O . ASN F 1 10 ? 4.782 -60.188 -29.708 1.00 25.82 330 ASN F O 1
ATOM 1761 N N . SER F 1 11 ? 6.170 -61.822 -29.045 1.00 25.92 331 SER F N 1
ATOM 1762 C CA . SER F 1 11 ? 7.173 -60.852 -28.623 1.00 26.02 331 SER F CA 1
ATOM 1763 C C . SER F 1 11 ? 7.669 -59.951 -29.749 1.00 25.88 331 SER F C 1
ATOM 1764 O O . SER F 1 11 ? 7.957 -58.775 -29.515 1.00 26.29 331 SER F O 1
ATOM 1767 N N . THR F 1 12 ? 7.723 -60.488 -30.964 1.00 25.37 332 THR F N 1
ATOM 1768 C CA . THR F 1 12 ? 8.183 -59.728 -32.123 1.00 24.88 332 THR F CA 1
ATOM 1769 C C . THR F 1 12 ? 7.144 -58.664 -32.521 1.00 25.13 332 THR F C 1
ATOM 1770 O O . THR F 1 12 ? 7.482 -57.472 -32.689 1.00 25.63 332 THR F O 1
ATOM 1774 N N . GLN F 1 13 ? 5.881 -59.077 -32.620 1.00 24.54 333 GLN F N 1
ATOM 1775 C CA . GLN F 1 13 ? 4.794 -58.133 -32.822 1.00 24.06 333 GLN F CA 1
ATOM 1776 C C . GLN F 1 13 ? 4.770 -57.106 -31.698 1.00 24.45 333 GLN F C 1
ATOM 1777 O O . GLN F 1 13 ? 4.612 -55.908 -31.940 1.00 25.50 333 GLN F O 1
ATOM 1783 N N . PHE F 1 14 ? 4.962 -57.564 -30.468 1.00 24.17 334 PHE F N 1
ATOM 1784 C CA . PHE F 1 14 ? 4.948 -56.667 -29.327 1.00 23.81 334 PHE F CA 1
ATOM 1785 C C . PHE F 1 14 ? 5.940 -55.515 -29.446 1.00 23.76 334 PHE F C 1
ATOM 1786 O O . PHE F 1 14 ? 5.594 -54.355 -29.174 1.00 23.74 334 PHE F O 1
ATOM 1794 N N . VAL F 1 15 ? 7.168 -55.836 -29.849 1.00 23.20 335 VAL F N 1
ATOM 1795 C CA . VAL F 1 15 ? 8.253 -54.853 -29.863 1.00 22.64 335 VAL F CA 1
ATOM 1796 C C . VAL F 1 15 ? 7.992 -53.820 -30.958 1.00 23.02 335 VAL F C 1
ATOM 1797 O O . VAL F 1 15 ? 8.257 -52.629 -30.790 1.00 22.65 335 VAL F O 1
ATOM 1801 N N . GLN F 1 16 ? 7.439 -54.286 -32.073 1.00 23.51 336 GLN F N 1
ATOM 1802 C CA . GLN F 1 16 ? 7.056 -53.397 -33.163 1.00 24.16 336 GLN F CA 1
ATOM 1803 C C . GLN F 1 16 ? 5.908 -52.494 -32.723 1.00 23.78 336 GLN F C 1
ATOM 1804 O O . GLN F 1 16 ? 5.955 -51.282 -32.924 1.00 23.68 336 GLN F O 1
ATOM 1810 N N . ALA F 1 17 ? 4.893 -53.084 -32.097 1.00 23.46 337 ALA F N 1
ATOM 1811 C CA . ALA F 1 17 ? 3.815 -52.299 -31.516 1.00 23.53 337 ALA F CA 1
ATOM 1812 C C . ALA F 1 17 ? 4.363 -51.272 -30.519 1.00 23.34 337 ALA F C 1
ATOM 1813 O O . ALA F 1 17 ? 4.040 -50.093 -30.614 1.00 22.88 337 ALA F O 1
ATOM 1815 N N . PHE F 1 18 ? 5.207 -51.725 -29.588 1.00 23.26 338 PHE F N 1
ATOM 1816 C CA . PHE F 1 18 ? 5.705 -50.866 -28.536 1.00 23.78 338 PHE F CA 1
ATOM 1817 C C . PHE F 1 18 ? 6.550 -49.747 -29.146 1.00 24.38 338 PHE F C 1
ATOM 1818 O O . PHE F 1 18 ? 6.342 -48.558 -28.843 1.00 24.48 338 PHE F O 1
ATOM 1826 N N . THR F 1 19 ? 7.474 -50.122 -30.027 1.00 24.47 339 THR F N 1
ATOM 1827 C CA . THR F 1 19 ? 8.248 -49.147 -30.773 1.00 24.72 339 THR F CA 1
ATOM 1828 C C . THR F 1 19 ? 7.349 -48.092 -31.398 1.00 25.41 339 THR F C 1
ATOM 1829 O O . THR F 1 19 ? 7.590 -46.899 -31.221 1.00 25.70 339 THR F O 1
ATOM 1833 N N . TYR F 1 20 ? 6.309 -48.523 -32.114 1.00 25.88 340 TYR F N 1
ATOM 1834 C CA . TYR F 1 20 ? 5.451 -47.569 -32.805 1.00 26.70 340 TYR F CA 1
ATOM 1835 C C . TYR F 1 20 ? 4.801 -46.558 -31.861 1.00 26.90 340 TYR F C 1
ATOM 1836 O O . TYR F 1 20 ? 4.753 -45.363 -32.164 1.00 26.90 340 TYR F O 1
ATOM 1845 N N . LEU F 1 21 ? 4.311 -47.043 -30.727 1.00 26.63 341 LEU F N 1
ATOM 1846 C CA . LEU F 1 21 ? 3.650 -46.197 -29.773 1.00 26.81 341 LEU F CA 1
ATOM 1847 C C . LEU F 1 21 ? 4.603 -45.239 -29.088 1.00 27.98 341 LEU F C 1
ATOM 1848 O O . LEU F 1 21 ? 4.382 -44.020 -29.063 1.00 28.27 341 LEU F O 1
ATOM 1853 N N . ILE F 1 22 ? 5.670 -45.772 -28.518 1.00 29.14 342 ILE F N 1
ATOM 1854 C CA . ILE F 1 22 ? 6.650 -44.902 -27.881 1.00 29.74 342 ILE F CA 1
ATOM 1855 C C . ILE F 1 22 ? 7.170 -43.817 -28.856 1.00 30.62 342 ILE F C 1
ATOM 1856 O O . ILE F 1 22 ? 7.392 -42.684 -28.449 1.00 31.05 342 ILE F O 1
ATOM 1861 N N . GLN F 1 23 ? 7.281 -44.116 -30.147 1.00 31.26 343 GLN F N 1
ATOM 1862 C CA . GLN F 1 23 ? 7.645 -43.059 -31.104 1.00 32.20 343 GLN F CA 1
ATOM 1863 C C . GLN F 1 23 ? 6.545 -42.070 -31.495 1.00 32.45 343 GLN F C 1
ATOM 1864 O O . GLN F 1 23 ? 6.842 -40.936 -31.848 1.00 32.73 343 GLN F O 1
ATOM 1870 N N . ASN F 1 24 ? 5.285 -42.485 -31.442 1.00 32.87 344 ASN F N 1
ATOM 1871 C CA . ASN F 1 24 ? 4.203 -41.650 -31.948 1.00 33.02 344 ASN F CA 1
ATOM 1872 C C . ASN F 1 24 ? 3.181 -41.165 -30.929 1.00 33.44 344 ASN F C 1
ATOM 1873 O O . ASN F 1 24 ? 2.584 -40.123 -31.142 1.00 34.06 344 ASN F O 1
ATOM 1878 N N . ASP F 1 25 ? 2.953 -41.906 -29.845 1.00 33.75 345 ASP F N 1
ATOM 1879 C CA . ASP F 1 25 ? 2.074 -41.424 -28.769 1.00 34.01 345 ASP F CA 1
ATOM 1880 C C . ASP F 1 25 ? 2.911 -40.662 -27.724 1.00 34.66 345 ASP F C 1
ATOM 1881 O O . ASP F 1 25 ? 3.564 -41.261 -26.857 1.00 34.26 345 ASP F O 1
ATOM 1886 N N . LYS F 1 26 ? 2.902 -39.336 -27.824 1.00 35.62 346 LYS F N 1
ATOM 1887 C CA . LYS F 1 26 ? 3.696 -38.505 -26.906 1.00 37.01 346 LYS F CA 1
ATOM 1888 C C . LYS F 1 26 ? 3.265 -38.669 -25.449 1.00 36.88 346 LYS F C 1
ATOM 1889 O O . LYS F 1 26 ? 4.102 -38.848 -24.581 1.00 37.28 346 LYS F O 1
ATOM 1895 N N . GLU F 1 27 ? 1.965 -38.645 -25.190 1.00 37.07 347 GLU F N 1
ATOM 1896 C CA . GLU F 1 27 ? 1.432 -38.875 -23.852 1.00 37.54 347 GLU F CA 1
ATOM 1897 C C . GLU F 1 27 ? 1.956 -40.196 -23.256 1.00 36.33 347 GLU F C 1
ATOM 1898 O O . GLU F 1 27 ? 2.355 -40.246 -22.098 1.00 36.91 347 GLU F O 1
ATOM 1904 N N . PHE F 1 28 ? 1.976 -41.257 -24.055 1.00 34.93 348 PHE F N 1
ATOM 1905 C CA . PHE F 1 28 ? 2.530 -42.550 -23.645 1.00 33.36 348 PHE F CA 1
ATOM 1906 C C . PHE F 1 28 ? 4.009 -42.455 -23.301 1.00 33.42 348 PHE F C 1
ATOM 1907 O O . PHE F 1 28 ? 4.428 -42.919 -22.253 1.00 34.25 348 PHE F O 1
ATOM 1915 N N . ALA F 1 29 ? 4.809 -41.859 -24.184 1.00 32.99 349 ALA F N 1
ATOM 1916 C CA . ALA F 1 29 ? 6.257 -41.875 -24.035 1.00 31.96 349 ALA F CA 1
ATOM 1917 C C . ALA F 1 29 ? 6.629 -41.130 -22.774 1.00 32.16 349 ALA F C 1
ATOM 1918 O O . ALA F 1 29 ? 7.489 -41.565 -21.993 1.00 32.02 349 ALA F O 1
ATOM 1920 N N . ASN F 1 30 ? 5.932 -40.016 -22.564 1.00 32.49 350 ASN F N 1
ATOM 1921 C CA . ASN F 1 30 ? 6.205 -39.133 -21.460 1.00 32.45 350 ASN F CA 1
ATOM 1922 C C . ASN F 1 30 ? 5.970 -39.820 -20.124 1.00 31.71 350 ASN F C 1
ATOM 1923 O O . ASN F 1 30 ? 6.749 -39.642 -19.204 1.00 31.51 350 ASN F O 1
ATOM 1928 N N . LYS F 1 31 ? 4.922 -40.635 -20.020 1.00 31.42 351 LYS F N 1
ATOM 1929 C CA . LYS F 1 31 ? 4.698 -41.406 -18.784 1.00 30.89 351 LYS F CA 1
ATOM 1930 C C . LYS F 1 31 ? 5.850 -42.372 -18.477 1.00 29.95 351 LYS F C 1
ATOM 1931 O O . LYS F 1 31 ? 6.247 -42.522 -17.319 1.00 29.16 351 LYS F O 1
ATOM 1937 N N . LEU F 1 32 ? 6.384 -43.014 -19.513 1.00 29.15 352 LEU F N 1
ATOM 1938 C CA . LEU F 1 32 ? 7.444 -44.002 -19.314 1.00 28.83 352 LEU F CA 1
ATOM 1939 C C . LEU F 1 32 ? 8.739 -43.285 -19.000 1.00 28.79 352 LEU F C 1
ATOM 1940 O O . LEU F 1 32 ? 9.576 -43.776 -18.228 1.00 28.41 352 LEU F O 1
ATOM 1945 N N . HIS F 1 33 ? 8.877 -42.101 -19.584 1.00 28.59 353 HIS F N 1
ATOM 1946 C CA . HIS F 1 33 ? 10.032 -41.282 -19.336 1.00 28.57 353 HIS F CA 1
ATOM 1947 C C . HIS F 1 33 ? 10.066 -40.746 -17.901 1.00 28.99 353 HIS F C 1
ATOM 1948 O O . HIS F 1 33 ? 11.113 -40.770 -17.231 1.00 28.51 353 HIS F O 1
ATOM 1955 N N . LYS F 1 34 ? 8.919 -40.272 -17.432 1.00 29.49 354 LYS F N 1
ATOM 1956 C CA . LYS F 1 34 ? 8.840 -39.767 -16.072 1.00 30.55 354 LYS F CA 1
ATOM 1957 C C . LYS F 1 34 ? 8.983 -40.903 -15.088 1.00 29.85 354 LYS F C 1
ATOM 1958 O O . LYS F 1 34 ? 9.579 -40.718 -14.025 1.00 30.15 354 LYS F O 1
ATOM 1964 N N . ALA F 1 35 ? 8.475 -42.080 -15.458 1.00 28.92 355 ALA F N 1
ATOM 1965 C CA . ALA F 1 35 ? 8.668 -43.281 -14.658 1.00 28.72 355 ALA F CA 1
ATOM 1966 C C . ALA F 1 35 ? 10.147 -43.415 -14.385 1.00 28.90 355 ALA F C 1
ATOM 1967 O O . ALA F 1 35 ? 10.563 -43.480 -13.232 1.00 28.87 355 ALA F O 1
ATOM 1969 N N . TYR F 1 36 ? 10.928 -43.414 -15.465 1.00 29.08 356 TYR F N 1
ATOM 1970 C CA . TYR F 1 36 ? 12.378 -43.511 -15.422 1.00 29.11 356 TYR F CA 1
ATOM 1971 C C . TYR F 1 36 ? 13.021 -42.425 -14.559 1.00 29.56 356 TYR F C 1
ATOM 1972 O O . TYR F 1 36 ? 13.799 -42.735 -13.654 1.00 29.43 356 TYR F O 1
ATOM 1981 N N . LEU F 1 37 ? 12.684 -41.164 -14.826 1.00 30.54 357 LEU F N 1
ATOM 1982 C CA . LEU F 1 37 ? 13.188 -40.040 -14.019 1.00 31.36 357 LEU F CA 1
ATOM 1983 C C . LEU F 1 37 ? 12.960 -40.280 -12.542 1.00 31.94 357 LEU F C 1
ATOM 1984 O O . LEU F 1 37 ? 13.929 -40.346 -11.781 1.00 32.32 357 LEU F O 1
ATOM 1989 N N . ASN F 1 38 ? 11.698 -40.468 -12.150 1.00 32.54 358 ASN F N 1
ATOM 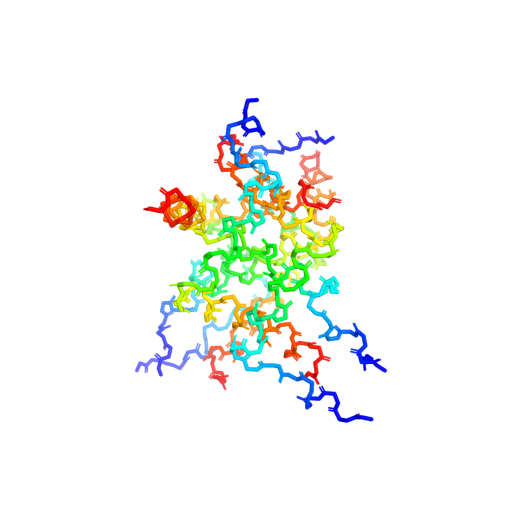1990 C CA . ASN F 1 38 ? 11.342 -40.612 -10.736 1.00 33.04 358 ASN F CA 1
ATOM 1991 C C . ASN F 1 38 ? 11.937 -41.872 -10.121 1.00 34.04 358 ASN F C 1
ATOM 1992 O O . ASN F 1 38 ? 12.459 -41.831 -9.011 1.00 34.08 358 ASN F O 1
ATOM 1997 N N . GLY F 1 39 ? 11.896 -42.982 -10.852 1.00 34.82 359 GLY F N 1
ATOM 1998 C CA . GLY F 1 39 ? 12.562 -44.199 -10.407 1.00 36.42 359 GLY F CA 1
ATOM 1999 C C . GLY F 1 39 ? 13.980 -43.965 -9.905 1.00 37.82 359 GLY F C 1
ATOM 2000 O O . GLY F 1 39 ? 14.339 -44.401 -8.801 1.00 37.16 359 GLY F O 1
ATOM 2001 N N . CYS F 1 40 ? 14.772 -43.253 -10.716 1.00 39.45 360 CYS F N 1
ATOM 2002 C CA . CYS F 1 40 ? 16.196 -43.005 -10.438 1.00 41.03 360 CYS F CA 1
ATOM 2003 C C . CYS F 1 40 ? 16.417 -41.985 -9.328 1.00 41.91 360 CYS F C 1
ATOM 2004 O O . CYS F 1 40 ? 17.303 -42.157 -8.500 1.00 41.96 360 CYS F O 1
ATOM 2007 N N . SER F 1 41 ? 15.620 -40.921 -9.332 1.00 43.38 361 SER F N 1
ATOM 2008 C CA . SER F 1 41 ? 15.645 -39.912 -8.281 1.00 45.05 361 SER F CA 1
ATOM 2009 C C . SER F 1 41 ? 15.387 -40.543 -6.928 1.00 46.28 361 SER F C 1
ATOM 2010 O O . SER F 1 41 ? 16.217 -40.449 -6.027 1.00 46.53 361 SER F O 1
ATOM 2013 N N . ASN F 1 42 ? 14.233 -41.195 -6.801 1.00 47.93 362 ASN F N 1
ATOM 2014 C CA . ASN F 1 42 ? 13.821 -41.847 -5.562 1.00 49.38 362 ASN F CA 1
ATOM 2015 C C . ASN F 1 42 ? 14.833 -42.867 -5.032 1.00 50.61 362 ASN F C 1
ATOM 2016 O O . ASN F 1 42 ? 14.881 -43.116 -3.836 1.00 50.79 362 ASN F O 1
ATOM 2021 N N . LEU F 1 43 ? 15.659 -43.434 -5.904 1.00 52.33 363 LEU F N 1
ATOM 2022 C CA . LEU F 1 43 ? 16.754 -44.285 -5.433 1.00 54.33 363 LEU F CA 1
ATOM 2023 C C . LEU F 1 43 ? 17.643 -43.555 -4.420 1.00 55.83 363 LEU F C 1
ATOM 2024 O O . LEU F 1 43 ? 18.036 -44.126 -3.390 1.00 56.17 363 LEU F O 1
ATOM 2029 N N . LEU F 1 44 ? 17.927 -42.288 -4.711 1.00 57.40 364 LEU F N 1
ATOM 2030 C CA . LEU F 1 44 ? 18.859 -41.495 -3.926 1.00 58.95 364 LEU F CA 1
ATOM 2031 C C . LEU F 1 44 ? 18.219 -40.882 -2.686 1.00 60.17 364 LEU F C 1
ATOM 2032 O O . LEU F 1 44 ? 18.917 -40.622 -1.703 1.00 60.57 364 LEU F O 1
ATOM 2037 N N . LEU F 1 45 ? 16.908 -40.640 -2.737 1.00 61.50 365 LEU F N 1
ATOM 2038 C CA . LEU F 1 45 ? 16.183 -40.016 -1.626 1.00 62.90 365 LEU F CA 1
ATOM 2039 C C . LEU F 1 45 ? 16.291 -40.788 -0.311 1.00 64.09 365 LEU F C 1
ATOM 2040 O O . LEU F 1 45 ? 16.198 -42.021 -0.297 1.00 64.33 365 LEU F O 1
ATOM 2045 N N . ASP F 1 46 ? 16.505 -40.049 0.781 1.00 65.48 366 ASP F N 1
ATOM 2046 C CA . ASP F 1 46 ? 16.633 -40.621 2.139 1.00 66.72 366 ASP F CA 1
ATOM 2047 C C . ASP F 1 46 ? 15.358 -41.319 2.657 1.00 66.69 366 ASP F C 1
ATOM 2048 O O . ASP F 1 46 ? 14.230 -40.940 2.302 1.00 66.54 366 ASP F O 1
#

CATH classification: 6.10.140.2030

Sequence (255 aa):
GPHMADLLLNSTQFVQAFTYLIQNDKEFANKLHKAYLNDLLLNSTQFVQAFTYLIQNDKEFANKLHKAYLNGCSNLLLDGPHMADLLLNSTQFVQAFTYLIQNDKEFANKLHKAYLNGCSNLGPHMADLLLNSTQFVQAFTYLIQNDKEFANKLHKAYLNGCSNLLLHMADLLLNSTQFVQAFTYLIQNDKEFANKLHKAYLNGCSNLLLPHMADLLLNSTQFVQAFTYLIQNDKEFANKLHKAYLNGCSNLLLD